Protein AF-0000000082197230 (afdb_homodimer)

Structure (mmCIF, N/CA/C/O backbone):
data_AF-0000000082197230-model_v1
#
loop_
_entity.id
_entity.type
_entity.pdbx_description
1 polymer 'Dual specificity phosphatase 21'
#
loop_
_atom_site.group_PDB
_atom_site.id
_atom_site.type_symbol
_atom_site.label_atom_id
_atom_site.label_alt_id
_atom_site.label_comp_id
_atom_site.label_asym_id
_atom_site.label_entity_id
_atom_site.label_seq_id
_atom_site.pdbx_PDB_ins_code
_atom_site.Cartn_x
_atom_site.Cartn_y
_atom_site.Cartn_z
_atom_site.occupancy
_atom_site.B_iso_or_equiv
_atom_site.auth_seq_id
_atom_site.auth_comp_id
_atom_site.auth_asym_id
_atom_site.auth_atom_id
_atom_site.pdbx_PDB_model_num
ATOM 1 N N . ARG A 1 1 ? -11.719 3.834 15.625 1 32.31 1 ARG A N 1
ATOM 2 C CA . ARG A 1 1 ? -11.383 4.238 14.266 1 32.31 1 ARG A CA 1
ATOM 3 C C . ARG A 1 1 ? -10.852 3.059 13.461 1 32.31 1 ARG A C 1
ATOM 5 O O . ARG A 1 1 ? -9.906 2.383 13.883 1 32.31 1 ARG A O 1
ATOM 12 N N . HIS A 1 2 ? -11.57 2.268 12.789 1 41.69 2 HIS A N 1
ATOM 13 C CA . HIS A 1 2 ? -11.141 1.067 12.078 1 41.69 2 HIS A CA 1
ATOM 14 C C . HIS A 1 2 ? -10.164 1.409 10.961 1 41.69 2 HIS A C 1
ATOM 16 O O . HIS A 1 2 ? -10.5 2.166 10.047 1 41.69 2 HIS A O 1
ATOM 22 N N . PRO A 1 3 ? -8.844 1.319 11.359 1 44.06 3 PRO A N 1
ATOM 23 C CA . PRO A 1 3 ? -7.906 1.61 10.273 1 44.06 3 PRO A CA 1
ATOM 24 C C . PRO A 1 3 ? -8.336 0.988 8.945 1 44.06 3 PRO A C 1
ATOM 26 O O . PRO A 1 3 ? -8.75 -0.173 8.914 1 44.06 3 PRO A O 1
ATOM 29 N N . SER A 1 4 ? -9.062 1.804 8.141 1 55.38 4 SER A N 1
ATOM 30 C CA . SER A 1 4 ? -9.406 1.301 6.812 1 55.38 4 SER A CA 1
ATOM 31 C C . SER A 1 4 ? -8.188 1.28 5.898 1 55.38 4 SER A C 1
ATOM 33 O O . SER A 1 4 ? -7.621 2.33 5.582 1 55.38 4 SER A O 1
ATOM 35 N N . ILE A 1 5 ? -7.488 0.232 5.871 1 58.5 5 ILE A N 1
ATOM 36 C CA . ILE A 1 5 ? -6.379 0.084 4.934 1 58.5 5 ILE A CA 1
ATOM 37 C C . ILE A 1 5 ? -6.855 0.401 3.518 1 58.5 5 ILE A C 1
ATOM 39 O O . ILE A 1 5 ? -6.07 0.855 2.68 1 58.5 5 ILE A O 1
ATOM 43 N N . TYR A 1 6 ? -8.18 0.452 3.439 1 66.62 6 TYR A N 1
ATOM 44 C CA . TYR A 1 6 ? -8.641 0.502 2.057 1 66.62 6 TYR A CA 1
ATOM 45 C C . TYR A 1 6 ? -9.477 1.752 1.803 1 66.62 6 TYR A C 1
ATOM 47 O O . TYR A 1 6 ? -9.805 2.064 0.656 1 66.62 6 TYR A O 1
ATOM 55 N N . GLY A 1 7 ? -9.672 2.424 2.869 1 80.94 7 GLY A N 1
ATOM 56 C CA . GLY A 1 7 ? -10.383 3.688 2.77 1 80.94 7 GLY A CA 1
ATOM 57 C C . GLY A 1 7 ? -9.586 4.867 3.289 1 80.94 7 GLY A C 1
ATOM 58 O O . GLY A 1 7 ? -8.375 4.949 3.07 1 80.94 7 GLY A O 1
ATOM 59 N N . LEU A 1 8 ? -10.336 5.852 3.738 1 93.69 8 LEU A N 1
ATOM 60 C CA . LEU A 1 8 ? -9.695 7.016 4.344 1 93.69 8 LEU A CA 1
ATOM 61 C C . LEU A 1 8 ? -9.227 6.703 5.758 1 93.69 8 LEU A C 1
ATOM 63 O O . LEU A 1 8 ? -9.992 6.207 6.582 1 93.69 8 LEU A O 1
ATOM 67 N N . SER A 1 9 ? -7.945 6.887 6 1 95.25 9 SER A N 1
ATOM 68 C CA . SER A 1 9 ? -7.418 6.781 7.355 1 95.25 9 SER A CA 1
ATOM 69 C C . SER A 1 9 ? -7.344 8.148 8.031 1 95.25 9 SER A C 1
ATOM 71 O O . SER A 1 9 ? -6.711 9.07 7.508 1 95.25 9 SER A O 1
ATOM 73 N N . ARG A 1 10 ? -8.016 8.242 9.148 1 96.12 10 ARG A N 1
ATOM 74 C CA . ARG A 1 10 ? -7.941 9.5 9.883 1 96.12 10 ARG A CA 1
ATOM 75 C C . ARG A 1 10 ? -6.637 9.609 10.664 1 96.12 10 ARG A C 1
ATOM 77 O O . ARG A 1 10 ? -6.324 8.742 11.484 1 96.12 10 ARG A O 1
ATOM 84 N N . ILE A 1 11 ? -5.891 10.664 10.43 1 97.75 11 ILE A N 1
ATOM 85 C CA . ILE A 1 11 ? -4.594 10.859 11.07 1 97.75 11 ILE A CA 1
ATOM 86 C C . ILE A 1 11 ? -4.742 11.82 12.25 1 97.75 11 ILE A C 1
ATOM 88 O O . ILE A 1 11 ? -4.207 11.578 13.336 1 97.75 11 ILE A O 1
ATOM 92 N N . THR A 1 12 ? -5.336 12.891 11.969 1 98.19 12 THR A N 1
ATOM 93 C CA . THR A 1 12 ? -5.777 13.844 12.984 1 98.19 12 THR A CA 1
ATOM 94 C C . THR A 1 12 ? -7.254 14.188 12.797 1 98.19 12 THR A C 1
ATOM 96 O O . THR A 1 12 ? -7.922 13.625 11.922 1 98.19 12 THR A O 1
ATOM 99 N N . SER A 1 13 ? -7.734 15.094 13.609 1 97.31 13 SER A N 1
ATOM 100 C CA . SER A 1 13 ? -9.133 15.5 13.477 1 97.31 13 SER A CA 1
ATOM 101 C C . SER A 1 13 ? -9.383 16.156 12.125 1 97.31 13 SER A C 1
ATOM 103 O O . SER A 1 13 ? -10.523 16.203 11.656 1 97.31 13 SER A O 1
ATOM 105 N N . SER A 1 14 ? -8.32 16.609 11.445 1 98.06 14 SER A N 1
ATOM 106 C CA . SER A 1 14 ? -8.531 17.391 10.234 1 98.06 14 SER A CA 1
ATOM 107 C C . SER A 1 14 ? -7.707 16.844 9.07 1 98.06 14 SER A C 1
ATOM 109 O O . SER A 1 14 ? -7.605 17.484 8.023 1 98.06 14 SER A O 1
ATOM 111 N N . LEU A 1 15 ? -7.074 15.719 9.242 1 98.75 15 LEU A N 1
ATOM 112 C CA . LEU A 1 15 ? -6.215 15.18 8.195 1 98.75 15 LEU A CA 1
ATOM 113 C C . LEU A 1 15 ? -6.504 13.695 7.969 1 98.75 15 LEU A C 1
ATOM 115 O O . LEU A 1 15 ? -6.523 12.914 8.922 1 98.75 15 LEU A O 1
ATOM 119 N N . TYR A 1 16 ? -6.734 13.391 6.719 1 98.44 16 TYR A N 1
ATOM 120 C CA . TYR A 1 16 ? -6.949 12.016 6.285 1 98.44 16 TYR A CA 1
ATOM 121 C C . TYR A 1 16 ? -5.934 11.609 5.227 1 98.44 16 TYR A C 1
ATOM 123 O O . TYR A 1 16 ? -5.453 12.453 4.461 1 98.44 16 TYR A O 1
ATOM 131 N N . LEU A 1 17 ? -5.609 10.328 5.223 1 97.94 17 LEU A N 1
ATOM 132 C CA . LEU A 1 17 ? -4.691 9.711 4.266 1 97.94 17 LEU A CA 1
ATOM 133 C C . LEU A 1 17 ? -5.367 8.57 3.52 1 97.94 17 LEU A C 1
ATOM 135 O O . LEU A 1 17 ? -6.098 7.773 4.121 1 97.94 17 LEU A O 1
ATOM 139 N N . SER A 1 18 ? -5.172 8.5 2.191 1 95.69 18 SER A N 1
ATOM 140 C CA . SER A 1 18 ? -5.797 7.395 1.466 1 95.69 18 SER A CA 1
ATOM 141 C C . SER A 1 18 ? -5.07 7.113 0.156 1 95.69 18 SER A C 1
ATOM 143 O O . SER A 1 18 ? -4.074 7.77 -0.161 1 95.69 18 SER A O 1
ATOM 145 N N . ASN A 1 19 ? -5.551 6.098 -0.554 1 91.44 19 ASN A N 1
ATOM 146 C CA . ASN A 1 19 ? -5.164 5.879 -1.944 1 91.44 19 ASN A CA 1
ATOM 147 C C . ASN A 1 19 ? -6.023 6.703 -2.9 1 91.44 19 ASN A C 1
ATOM 149 O O . ASN A 1 19 ? -6.914 7.434 -2.467 1 91.44 19 ASN A O 1
ATOM 153 N N . GLY A 1 20 ? -5.699 6.602 -4.156 1 92.44 20 GLY A N 1
ATOM 154 C CA . GLY A 1 20 ? -6.383 7.395 -5.168 1 92.44 20 GLY A CA 1
ATOM 155 C C . GLY A 1 20 ? -7.828 6.984 -5.367 1 92.44 20 GLY A C 1
ATOM 156 O O . GLY A 1 20 ? -8.695 7.832 -5.582 1 92.44 20 GLY A O 1
ATOM 157 N N . THR A 1 21 ? -8.117 5.73 -5.293 1 88.62 21 THR A N 1
ATOM 158 C CA . THR A 1 21 ? -9.477 5.238 -5.496 1 88.62 21 THR A CA 1
ATOM 159 C C . THR A 1 21 ? -10.422 5.797 -4.43 1 88.62 21 THR A C 1
ATOM 161 O O . THR A 1 21 ? -11.5 6.297 -4.75 1 88.62 21 THR A O 1
ATOM 164 N N . ALA A 1 22 ? -10.008 5.719 -3.244 1 92.12 22 ALA A N 1
ATOM 165 C CA . ALA A 1 22 ? -10.812 6.23 -2.137 1 92.12 22 ALA A CA 1
ATOM 166 C C . ALA A 1 22 ? -10.961 7.75 -2.219 1 92.12 22 ALA A C 1
ATOM 168 O O . ALA A 1 22 ? -12.008 8.297 -1.885 1 92.12 22 ALA A O 1
ATOM 169 N N . ALA A 1 23 ? -9.922 8.367 -2.686 1 96.12 23 ALA A N 1
ATOM 170 C CA . ALA A 1 23 ? -9.922 9.828 -2.77 1 96.12 23 ALA A CA 1
ATOM 171 C C . ALA A 1 23 ? -10.914 10.32 -3.818 1 96.12 23 ALA A C 1
ATOM 173 O O . ALA A 1 23 ? -11.297 11.492 -3.814 1 96.12 23 ALA A O 1
ATOM 174 N N . ASN A 1 24 ? -11.297 9.43 -4.645 1 94.56 24 ASN A N 1
ATOM 175 C CA . ASN A 1 24 ? -12.242 9.789 -5.699 1 94.56 24 ASN A CA 1
ATOM 176 C C . ASN A 1 24 ? -13.633 9.227 -5.422 1 94.56 24 ASN A C 1
ATOM 178 O O . ASN A 1 24 ? -14.492 9.211 -6.309 1 94.56 24 ASN A O 1
ATOM 182 N N . ASN A 1 25 ? -13.852 8.781 -4.277 1 92.62 25 ASN A N 1
ATOM 183 C CA . ASN A 1 25 ? -15.148 8.242 -3.865 1 92.62 25 ASN A CA 1
ATOM 184 C C . ASN A 1 25 ? -16 9.297 -3.164 1 92.62 25 ASN A C 1
ATOM 186 O O . ASN A 1 25 ? -15.734 9.648 -2.016 1 92.62 25 ASN A O 1
ATOM 190 N N . LYS A 1 26 ? -17.016 9.664 -3.814 1 94.44 26 LYS A N 1
ATOM 191 C CA . LYS A 1 26 ? -17.859 10.758 -3.34 1 94.44 26 LYS A CA 1
ATOM 192 C C . LYS A 1 26 ? -18.422 10.453 -1.952 1 94.44 26 LYS A C 1
ATOM 194 O O . LYS A 1 26 ? -18.422 11.32 -1.078 1 94.44 26 LYS A O 1
ATOM 199 N N . LEU A 1 27 ? -18.891 9.312 -1.777 1 93.44 27 LEU A N 1
ATOM 200 C CA . LEU A 1 27 ? -19.516 8.938 -0.52 1 93.44 27 LEU A CA 1
ATOM 201 C C . LEU A 1 27 ? -18.531 9.031 0.639 1 93.44 27 LEU A C 1
ATOM 203 O O . LEU A 1 27 ? -18.875 9.516 1.718 1 93.44 27 LEU A O 1
ATOM 207 N N . LEU A 1 28 ? -17.328 8.594 0.408 1 93.56 28 LEU A N 1
ATOM 208 C CA . LEU A 1 28 ? -16.312 8.641 1.447 1 93.56 28 LEU A CA 1
ATOM 209 C C . LEU A 1 28 ? -15.93 10.078 1.777 1 93.56 28 LEU A C 1
ATOM 211 O O . LEU A 1 28 ? -15.773 10.43 2.949 1 93.56 28 LEU A O 1
ATOM 215 N N . LEU A 1 29 ? -15.812 10.867 0.754 1 96.94 29 LEU A N 1
ATOM 216 C CA . LEU A 1 29 ? -15.438 12.266 0.955 1 96.94 29 LEU A CA 1
ATOM 217 C C . LEU A 1 29 ? -16.5 13.008 1.755 1 96.94 29 LEU A C 1
ATOM 219 O O . LEU A 1 29 ? -16.188 13.75 2.688 1 96.94 29 LEU A O 1
ATOM 223 N N . PHE A 1 30 ? -17.703 12.758 1.44 1 96.56 30 PHE A N 1
ATOM 224 C CA . PHE A 1 30 ? -18.797 13.453 2.102 1 96.56 30 PHE A CA 1
ATOM 225 C C . PHE A 1 30 ? -18.969 12.953 3.529 1 96.56 30 PHE A C 1
ATOM 227 O O . PHE A 1 30 ? -19.203 13.742 4.445 1 96.56 30 PHE A O 1
ATOM 234 N N . ALA A 1 31 ? -18.875 11.664 3.67 1 95.31 31 ALA A N 1
ATOM 235 C CA . ALA A 1 31 ? -19.016 11.078 5 1 95.31 31 ALA A CA 1
ATOM 236 C C . ALA A 1 31 ? -17.953 11.594 5.949 1 95.31 31 ALA A C 1
ATOM 238 O O . ALA A 1 31 ? -18.203 11.766 7.145 1 95.31 31 ALA A O 1
ATOM 239 N N . SER A 1 32 ? -16.797 11.906 5.406 1 97 32 SER A N 1
ATOM 240 C CA . SER A 1 32 ? -15.68 12.367 6.223 1 97 32 SER A CA 1
ATOM 241 C C . SER A 1 32 ? -15.602 13.891 6.234 1 97 32 SER A C 1
ATOM 243 O O . SER A 1 32 ? -14.672 14.469 6.812 1 97 32 SER A O 1
ATOM 245 N N . GLN A 1 33 ? -16.453 14.523 5.535 1 98.12 33 GLN A N 1
ATOM 246 C CA . GLN A 1 33 ? -16.562 15.977 5.492 1 98.12 33 GLN A CA 1
ATOM 247 C C . GLN A 1 33 ? -15.266 16.609 5 1 98.12 33 GLN A C 1
ATOM 249 O O . GLN A 1 33 ? -14.781 17.578 5.582 1 98.12 33 GLN A O 1
ATOM 254 N N . ILE A 1 34 ? -14.781 16.031 4.004 1 98.62 34 ILE A N 1
ATOM 255 C CA . ILE A 1 34 ? -13.555 16.547 3.4 1 98.62 34 ILE A CA 1
ATOM 256 C C . ILE A 1 34 ? -13.836 17.875 2.691 1 98.62 34 ILE A C 1
ATOM 258 O O . ILE A 1 34 ? -14.812 17.984 1.949 1 98.62 34 ILE A O 1
ATOM 262 N N . THR A 1 35 ? -12.953 18.797 2.906 1 98.88 35 THR A N 1
ATOM 263 C CA . THR A 1 35 ? -13.133 20.094 2.266 1 98.88 35 THR A CA 1
ATOM 264 C C . THR A 1 35 ? -11.961 20.406 1.347 1 98.88 35 THR A C 1
ATOM 266 O O . THR A 1 35 ? -12.023 21.344 0.547 1 98.88 35 THR A O 1
ATOM 269 N N . ALA A 1 36 ? -10.906 19.734 1.421 1 98.88 36 ALA A N 1
ATOM 270 C CA . ALA A 1 36 ? -9.734 19.906 0.567 1 98.88 36 ALA A CA 1
ATOM 271 C C . ALA A 1 36 ? -9.094 18.562 0.244 1 98.88 36 ALA A C 1
ATOM 273 O O . ALA A 1 36 ? -9 17.688 1.108 1 98.88 36 ALA A O 1
ATOM 274 N N . VAL A 1 37 ? -8.68 18.375 -0.988 1 98.88 37 VAL A N 1
ATOM 275 C CA . VAL A 1 37 ? -7.984 17.188 -1.44 1 98.88 37 VAL A CA 1
ATOM 276 C C . VAL A 1 37 ? -6.625 17.562 -2.023 1 98.88 37 VAL A C 1
ATOM 278 O O . VAL A 1 37 ? -6.531 18.469 -2.859 1 98.88 37 VAL A O 1
ATOM 281 N N . ILE A 1 38 ? -5.578 16.922 -1.563 1 98.88 38 ILE A N 1
ATOM 282 C CA . ILE A 1 38 ? -4.246 17.078 -2.129 1 98.88 38 ILE A CA 1
ATOM 283 C C . ILE A 1 38 ? -3.809 15.781 -2.809 1 98.88 38 ILE A C 1
ATOM 285 O O . ILE A 1 38 ? -3.613 14.766 -2.145 1 98.88 38 ILE A O 1
ATOM 289 N N . ASN A 1 39 ? -3.699 15.852 -4.047 1 98.56 39 ASN A N 1
ATOM 290 C CA . ASN A 1 39 ? -3.289 14.742 -4.902 1 98.56 39 ASN A CA 1
ATOM 291 C C . ASN A 1 39 ? -1.796 14.797 -5.211 1 98.56 39 ASN A C 1
ATOM 293 O O . ASN A 1 39 ? -1.343 15.656 -5.961 1 98.56 39 ASN A O 1
ATOM 297 N N . VAL A 1 40 ? -1.027 13.805 -4.688 1 98.19 40 VAL A N 1
ATOM 298 C CA . VAL A 1 40 ? 0.422 13.773 -4.859 1 98.19 40 VAL A CA 1
ATOM 299 C C . VAL A 1 40 ? 0.814 12.602 -5.746 1 98.19 40 VAL A C 1
ATOM 301 O O . VAL A 1 40 ? 1.409 11.625 -5.273 1 98.19 40 VAL A O 1
ATOM 304 N N . SER A 1 41 ? 0.535 12.727 -6.992 1 95.25 41 SER A N 1
ATOM 305 C CA . SER A 1 41 ? 0.805 11.664 -7.957 1 95.25 41 SER A CA 1
ATOM 306 C C . SER A 1 41 ? 0.7 12.188 -9.391 1 95.25 41 SER A C 1
ATOM 308 O O . SER A 1 41 ? 0.088 13.227 -9.633 1 95.25 41 SER A O 1
ATOM 310 N N . VAL A 1 42 ? 1.342 11.508 -10.258 1 94.06 42 VAL A N 1
ATOM 311 C CA . VAL A 1 42 ? 1.229 11.836 -11.672 1 94.06 42 VAL A CA 1
ATOM 312 C C . VAL A 1 42 ? 0.112 11.016 -12.312 1 94.06 42 VAL A C 1
ATOM 314 O O . VAL A 1 42 ? -0.529 11.461 -13.266 1 94.06 42 VAL A O 1
ATOM 317 N N . GLU A 1 43 ? -0.221 9.883 -11.727 1 87.69 43 GLU A N 1
ATOM 318 C CA . GLU A 1 43 ? -1.008 8.875 -12.445 1 87.69 43 GLU A CA 1
ATOM 319 C C . GLU A 1 43 ? -2.475 8.93 -12.023 1 87.69 43 GLU A C 1
ATOM 321 O O . GLU A 1 43 ? -3.334 8.344 -12.688 1 87.69 43 GLU A O 1
ATOM 326 N N . VAL A 1 44 ? -2.828 9.539 -10.938 1 91.88 44 VAL A N 1
ATOM 327 C CA . VAL A 1 44 ? -4.207 9.539 -10.453 1 91.88 44 VAL A CA 1
ATOM 328 C C . VAL A 1 44 ? -4.914 10.812 -10.906 1 91.88 44 VAL A C 1
ATOM 330 O O . VAL A 1 44 ? -4.484 11.922 -10.578 1 91.88 44 VAL A O 1
ATOM 333 N N . VAL A 1 45 ? -5.992 10.641 -11.555 1 92.31 45 VAL A N 1
ATOM 334 C CA . VAL A 1 45 ? -6.812 11.758 -12 1 92.31 45 VAL A CA 1
ATOM 335 C C . VAL A 1 45 ? -7.875 12.07 -10.945 1 92.31 45 VAL A C 1
ATOM 337 O O . VAL A 1 45 ? -8.57 11.172 -10.469 1 92.31 45 VAL A O 1
ATOM 340 N N . ASN A 1 46 ? -8.031 13.305 -10.68 1 95.19 46 ASN A N 1
ATOM 341 C CA . ASN A 1 46 ? -9.023 13.703 -9.688 1 95.19 46 ASN A CA 1
ATOM 342 C C . ASN A 1 46 ? -10.43 13.695 -10.266 1 95.19 46 ASN A C 1
ATOM 344 O O . ASN A 1 46 ? -10.641 14.086 -11.414 1 95.19 46 ASN A O 1
ATOM 348 N N . THR A 1 47 ? -11.297 13.195 -9.5 1 94.25 47 THR A N 1
ATOM 349 C CA . THR A 1 47 ? -12.703 13.547 -9.695 1 94.25 47 THR A CA 1
ATOM 350 C C . THR A 1 47 ? -13.086 14.758 -8.844 1 94.25 47 THR A C 1
ATOM 352 O O . THR A 1 47 ? -12.914 14.742 -7.625 1 94.25 47 THR A O 1
ATOM 355 N N . PHE A 1 48 ? -13.633 15.781 -9.469 1 96.94 48 PHE A N 1
ATOM 356 C CA . PHE A 1 48 ? -13.891 17.031 -8.758 1 96.94 48 PHE A CA 1
ATOM 357 C C . PHE A 1 48 ? -15.328 17.078 -8.266 1 96.94 48 PHE A C 1
ATOM 359 O O . PHE A 1 48 ? -16.266 16.859 -9.039 1 96.94 48 PHE A O 1
ATOM 366 N N . TYR A 1 49 ? -15.43 17.312 -7.039 1 96.88 49 TYR A N 1
ATOM 367 C CA . TYR A 1 49 ? -16.75 17.453 -6.43 1 96.88 49 TYR A CA 1
ATOM 368 C C . TYR A 1 49 ? -16.969 18.875 -5.926 1 96.88 49 TYR A C 1
ATOM 370 O O . TYR A 1 49 ? -16.016 19.578 -5.59 1 96.88 49 TYR A O 1
ATOM 378 N N . PRO A 1 50 ? -18.188 19.312 -5.793 1 95.62 50 PRO A N 1
ATOM 379 C CA . PRO A 1 50 ? -18.484 20.672 -5.324 1 95.62 50 PRO A CA 1
ATOM 380 C C . PRO A 1 50 ? -18.031 20.906 -3.883 1 95.62 50 PRO A C 1
ATOM 382 O O . PRO A 1 50 ? -18.094 20 -3.055 1 95.62 50 PRO A O 1
ATOM 385 N N . ASP A 1 51 ? -17.531 22.062 -3.594 1 95.5 51 ASP A N 1
ATOM 386 C CA . ASP A 1 51 ? -17.219 22.562 -2.254 1 95.5 51 ASP A CA 1
ATOM 387 C C . ASP A 1 51 ? -15.969 21.891 -1.694 1 95.5 51 ASP A C 1
ATOM 389 O O . ASP A 1 51 ? -15.781 21.812 -0.477 1 95.5 51 ASP A O 1
ATOM 393 N N . ILE A 1 52 ? -15.258 21.312 -2.619 1 98.31 52 ILE A N 1
ATOM 394 C CA . ILE A 1 52 ? -13.969 20.75 -2.234 1 98.31 52 ILE A CA 1
ATOM 395 C C . ILE A 1 52 ? -12.852 21.422 -3.033 1 98.31 52 ILE A C 1
ATOM 397 O O . ILE A 1 52 ? -12.953 21.562 -4.2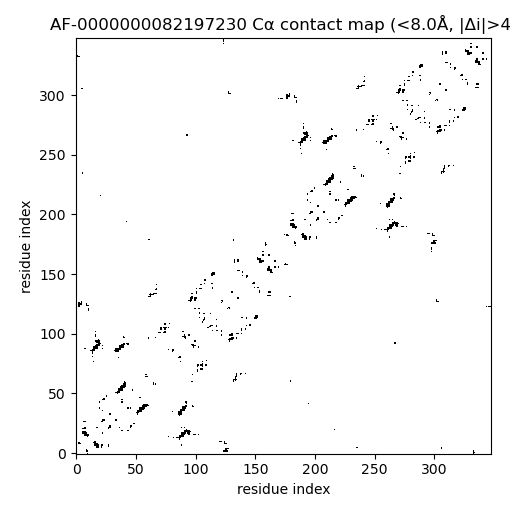54 1 98.31 52 ILE A O 1
ATOM 401 N N . HIS A 1 53 ? -11.844 21.875 -2.334 1 98.25 53 HIS A N 1
ATOM 402 C CA . HIS A 1 53 ? -10.672 22.453 -2.979 1 98.25 53 HIS A CA 1
ATOM 403 C C . HIS A 1 53 ? -9.641 21.391 -3.324 1 98.25 53 HIS A C 1
ATOM 405 O O . HIS A 1 53 ? -9.336 20.531 -2.5 1 98.25 53 HIS A O 1
ATOM 411 N N . TYR A 1 54 ? -9.125 21.5 -4.508 1 98.5 54 TYR A N 1
ATOM 412 C CA . TYR A 1 54 ? -8.164 20.5 -4.949 1 98.5 54 TYR A CA 1
ATOM 413 C C . TYR A 1 54 ? -6.801 21.125 -5.211 1 98.5 54 TYR A C 1
ATOM 415 O O . TYR A 1 54 ? -6.715 22.219 -5.77 1 98.5 54 TYR A O 1
ATOM 423 N N . MET A 1 55 ? -5.816 20.484 -4.773 1 98.44 55 MET A N 1
ATOM 424 C CA . MET A 1 55 ? -4.418 20.766 -5.086 1 98.44 55 MET A CA 1
ATOM 425 C C . MET A 1 55 ? -3.74 19.531 -5.684 1 98.44 55 MET A C 1
ATOM 427 O O . MET A 1 55 ? -3.961 18.406 -5.223 1 98.44 55 MET A O 1
ATOM 431 N N . HIS A 1 56 ? -2.984 19.766 -6.711 1 98.44 56 HIS A N 1
ATOM 432 C CA . HIS A 1 56 ? -2.316 18.656 -7.387 1 98.44 56 HIS A CA 1
ATOM 433 C C . HIS A 1 56 ? -0.807 18.875 -7.422 1 98.44 56 HIS A C 1
ATOM 435 O O . HIS A 1 56 ? -0.33 19.922 -7.855 1 98.44 56 HIS A O 1
ATOM 441 N N . ILE A 1 57 ? -0.088 17.922 -6.953 1 98.38 57 ILE A N 1
ATOM 442 C CA . ILE A 1 57 ? 1.37 17.891 -6.992 1 98.38 57 ILE A CA 1
ATOM 443 C C . ILE A 1 57 ? 1.832 16.672 -7.805 1 98.38 57 ILE A C 1
ATOM 445 O O . ILE A 1 57 ? 1.96 15.578 -7.27 1 98.38 57 ILE A O 1
ATOM 449 N N . PRO A 1 58 ? 2.121 16.906 -9.086 1 97.5 58 PRO A N 1
ATOM 450 C CA . PRO A 1 58 ? 2.486 15.781 -9.961 1 97.5 58 PRO A CA 1
ATOM 451 C C . PRO A 1 58 ? 3.926 15.32 -9.75 1 97.5 58 PRO A C 1
ATOM 453 O O . PRO A 1 58 ? 4.848 15.852 -10.375 1 97.5 58 PRO A O 1
ATOM 456 N N . ILE A 1 59 ? 4.109 14.352 -8.93 1 95.69 59 ILE A N 1
ATOM 457 C CA . ILE A 1 59 ? 5.43 13.812 -8.625 1 95.69 59 ILE A CA 1
ATOM 458 C C . ILE A 1 59 ? 5.383 12.281 -8.641 1 95.69 59 ILE A C 1
ATOM 460 O O . ILE A 1 59 ? 4.391 11.688 -8.211 1 95.69 59 ILE A O 1
ATOM 464 N N . THR A 1 60 ? 6.461 11.68 -9.102 1 91.12 60 THR A N 1
ATOM 465 C CA . THR A 1 60 ? 6.547 10.227 -9.164 1 91.12 60 THR A CA 1
ATOM 466 C C . THR A 1 60 ? 7.07 9.648 -7.852 1 91.12 60 THR A C 1
ATOM 468 O O . THR A 1 60 ? 7.746 10.352 -7.094 1 91.12 60 THR A O 1
ATOM 471 N N . ASP A 1 61 ? 6.73 8.383 -7.637 1 91.06 61 ASP A N 1
ATOM 472 C CA . ASP A 1 61 ? 7.23 7.695 -6.453 1 91.06 61 ASP A CA 1
ATOM 473 C C . ASP A 1 61 ? 8.555 6.996 -6.742 1 91.06 61 ASP A C 1
ATOM 475 O O . ASP A 1 61 ? 8.602 5.77 -6.859 1 91.06 61 ASP A O 1
ATOM 479 N N . THR A 1 62 ? 9.586 7.797 -6.75 1 89.56 62 THR A N 1
ATOM 480 C CA . THR A 1 62 ? 10.945 7.301 -6.938 1 89.56 62 THR A CA 1
ATOM 481 C C . THR A 1 62 ? 11.898 7.949 -5.941 1 89.56 62 THR A C 1
ATOM 483 O O . THR A 1 62 ? 11.711 9.102 -5.551 1 89.56 62 THR A O 1
ATOM 486 N N . PRO A 1 63 ? 12.93 7.211 -5.598 1 91.56 63 PRO A N 1
ATOM 487 C CA . PRO A 1 63 ? 13.852 7.742 -4.586 1 91.56 63 PRO A CA 1
ATOM 488 C C . PRO A 1 63 ? 14.531 9.031 -5.023 1 91.56 63 PRO A C 1
ATOM 490 O O . PRO A 1 63 ? 14.992 9.805 -4.184 1 91.56 63 PRO A O 1
ATOM 493 N N . ILE A 1 64 ? 14.523 9.289 -6.254 1 93.69 64 ILE A N 1
ATOM 494 C CA . ILE A 1 64 ? 15.258 10.453 -6.738 1 93.69 64 ILE A CA 1
ATOM 495 C C . ILE A 1 64 ? 14.32 11.664 -6.793 1 93.69 64 ILE A C 1
ATOM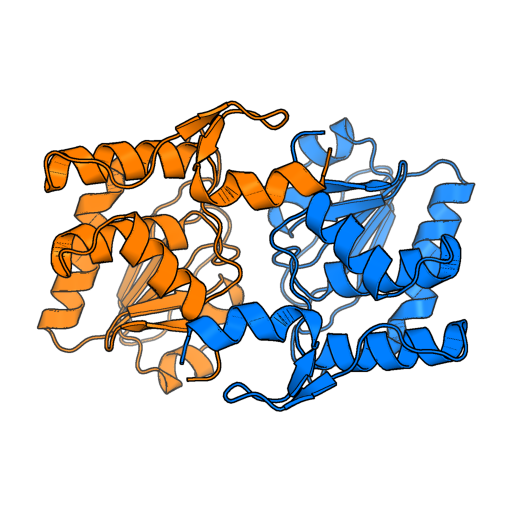 497 O O . ILE A 1 64 ? 14.766 12.797 -6.973 1 93.69 64 ILE A O 1
ATOM 501 N N . SER A 1 65 ? 12.992 11.438 -6.73 1 95.75 65 SER A N 1
ATOM 502 C CA . SER A 1 65 ? 12.055 12.555 -6.719 1 95.75 65 SER A CA 1
ATOM 503 C C . SER A 1 65 ? 12.305 13.469 -5.523 1 95.75 65 SER A C 1
ATOM 505 O O . SER A 1 65 ? 12.586 13 -4.422 1 95.75 65 SER A O 1
ATOM 507 N N . ARG A 1 66 ? 12.188 14.789 -5.684 1 97.75 66 ARG A N 1
ATOM 508 C CA . ARG A 1 66 ? 12.469 15.781 -4.648 1 97.75 66 ARG A CA 1
ATOM 509 C C . ARG A 1 66 ? 11.188 16.188 -3.928 1 97.75 66 ARG A C 1
ATOM 511 O O . ARG A 1 66 ? 10.773 17.359 -4 1 97.75 66 ARG A O 1
ATOM 518 N N . LEU A 1 67 ? 10.688 15.336 -3.162 1 98.31 67 LEU A N 1
ATOM 519 C CA . LEU A 1 67 ? 9.477 15.602 -2.402 1 98.31 67 LEU A CA 1
ATOM 520 C C . LEU A 1 67 ? 9.727 16.672 -1.339 1 98.31 67 LEU A C 1
ATOM 522 O O . LEU A 1 67 ? 8.797 17.375 -0.938 1 98.31 67 LEU A O 1
ATOM 526 N N . TYR A 1 68 ? 10.93 16.797 -0.935 1 98.75 68 TYR A N 1
ATOM 527 C CA . TYR A 1 68 ? 11.375 17.766 0.072 1 98.75 68 TYR A CA 1
ATOM 528 C C . TYR A 1 68 ? 10.883 19.172 -0.261 1 98.75 68 TYR A C 1
ATOM 530 O O . TYR A 1 68 ? 10.516 19.938 0.634 1 98.75 68 TYR A O 1
ATOM 538 N N . ASP A 1 69 ? 10.836 19.453 -1.476 1 98.69 69 ASP A N 1
ATOM 539 C CA . ASP A 1 69 ? 10.484 20.797 -1.935 1 98.69 69 ASP A CA 1
ATOM 540 C C . ASP A 1 69 ? 9.023 21.109 -1.601 1 98.69 69 ASP A C 1
ATOM 542 O O . ASP A 1 69 ? 8.617 22.281 -1.641 1 98.69 69 ASP A O 1
ATOM 546 N N . TYR A 1 70 ? 8.273 20.109 -1.246 1 98.81 70 TYR A N 1
ATOM 547 C CA . TYR A 1 70 ? 6.844 20.328 -1.018 1 98.81 70 TYR A CA 1
ATOM 548 C C . TYR A 1 70 ? 6.496 20.141 0.454 1 98.81 70 TYR A C 1
ATOM 550 O O . TYR A 1 70 ? 5.336 20.297 0.847 1 98.81 70 TYR A O 1
ATOM 558 N N . PHE A 1 71 ? 7.453 19.812 1.278 1 98.88 71 PHE A N 1
ATOM 559 C CA . PHE A 1 71 ? 7.176 19.547 2.684 1 98.88 71 PHE A CA 1
ATOM 560 C C . PHE A 1 71 ? 6.523 20.75 3.352 1 98.88 71 PHE A C 1
ATOM 562 O O . PHE A 1 71 ? 5.426 20.625 3.906 1 98.88 71 PHE A O 1
ATOM 569 N N . ASP A 1 72 ? 7.168 21.891 3.178 1 98.88 72 ASP A N 1
ATOM 570 C CA . ASP A 1 72 ? 6.633 23.078 3.824 1 98.88 72 ASP A CA 1
ATOM 571 C C . ASP A 1 72 ? 5.305 23.5 3.193 1 98.88 72 ASP A C 1
ATOM 573 O O . ASP A 1 72 ? 4.348 23.812 3.902 1 98.88 72 ASP A O 1
ATOM 577 N N . LEU A 1 73 ? 5.27 23.5 1.927 1 98.75 73 LEU A N 1
ATOM 578 C CA . LEU A 1 73 ? 4.09 23.953 1.197 1 98.75 73 LEU A CA 1
ATOM 579 C C . LEU A 1 73 ? 2.859 23.156 1.603 1 98.75 73 LEU A C 1
ATOM 581 O O . LEU A 1 73 ? 1.815 23.719 1.925 1 98.75 73 LEU A O 1
ATOM 585 N N . VAL A 1 74 ? 2.961 21.875 1.623 1 98.88 74 VAL A N 1
ATOM 586 C CA . VAL A 1 74 ? 1.828 21 1.896 1 98.88 74 VAL A CA 1
ATOM 587 C C . VAL A 1 74 ? 1.467 21.062 3.377 1 98.88 74 VAL A C 1
ATOM 589 O O . VAL A 1 74 ? 0.287 21.109 3.732 1 98.88 74 VAL A O 1
ATOM 592 N N . ALA A 1 75 ? 2.5 21.078 4.242 1 98.94 75 ALA A N 1
ATOM 593 C CA . ALA A 1 75 ? 2.232 21.188 5.672 1 98.94 75 ALA A CA 1
ATOM 594 C C . ALA A 1 75 ? 1.461 22.469 5.977 1 98.94 75 ALA A C 1
ATOM 596 O O . ALA A 1 75 ? 0.494 22.453 6.742 1 98.94 75 ALA A O 1
ATOM 597 N N . ASP A 1 76 ? 1.847 23.547 5.344 1 98.88 76 ASP A N 1
ATOM 598 C CA . ASP A 1 76 ? 1.188 24.828 5.551 1 98.88 76 ASP A CA 1
ATOM 599 C C . ASP A 1 76 ? -0.254 24.797 5.051 1 98.88 76 ASP A C 1
ATOM 601 O O . ASP A 1 76 ? -1.146 25.375 5.672 1 98.88 76 ASP A O 1
ATOM 605 N N . ARG A 1 77 ? -0.476 24.141 3.955 1 98.81 77 ARG A N 1
ATOM 606 C CA . ARG A 1 77 ? -1.821 24.047 3.398 1 98.81 77 ARG A CA 1
ATOM 607 C C . ARG A 1 77 ? -2.738 23.25 4.324 1 98.81 77 ARG A C 1
ATOM 609 O O . ARG A 1 77 ? -3.881 23.656 4.562 1 98.81 77 ARG A O 1
ATOM 616 N N . ILE A 1 78 ? -2.26 22.156 4.781 1 98.81 78 ILE A N 1
ATOM 617 C CA . ILE A 1 78 ? -3.043 21.328 5.699 1 98.81 78 ILE A CA 1
ATOM 618 C C . ILE A 1 78 ? -3.4 22.141 6.941 1 98.81 78 ILE A C 1
ATOM 620 O O . ILE A 1 78 ? -4.547 22.125 7.395 1 98.81 78 ILE A O 1
ATOM 624 N N . HIS A 1 79 ? -2.434 22.859 7.449 1 98.81 79 HIS A N 1
ATOM 625 C CA . HIS A 1 79 ? -2.633 23.672 8.641 1 98.81 79 HIS A CA 1
ATOM 626 C C . HIS A 1 79 ? -3.656 24.781 8.391 1 98.81 79 HIS A C 1
ATOM 628 O O . HIS A 1 79 ? -4.516 25.031 9.234 1 98.81 79 HIS A O 1
ATOM 634 N N . SER A 1 80 ? -3.531 25.391 7.289 1 98.75 80 SER A N 1
ATOM 635 C CA . SER A 1 80 ? -4.449 26.469 6.934 1 98.75 80 SER A CA 1
ATOM 636 C C . SER A 1 80 ? -5.887 25.969 6.852 1 98.75 80 SER A C 1
ATOM 638 O O . SER A 1 80 ? -6.812 26.625 7.324 1 98.75 80 SER A O 1
ATOM 640 N N . VAL A 1 81 ? -6.098 24.828 6.277 1 98.75 81 VAL A N 1
ATOM 641 C CA . VAL A 1 81 ? -7.422 24.219 6.164 1 98.75 81 VAL A CA 1
ATOM 642 C C . VAL A 1 81 ? -7.973 23.922 7.559 1 98.75 81 VAL A C 1
ATOM 644 O O . VAL A 1 81 ? -9.156 24.156 7.828 1 98.75 81 VAL A O 1
ATOM 647 N N . ASP A 1 82 ? -7.117 23.453 8.398 1 98.62 82 ASP A N 1
ATOM 648 C CA . ASP A 1 82 ? -7.496 23.156 9.773 1 98.62 82 ASP A CA 1
ATOM 649 C C . ASP A 1 82 ? -7.949 24.406 10.508 1 98.62 82 ASP A C 1
ATOM 651 O O . ASP A 1 82 ? -8.969 24.406 11.211 1 98.62 82 ASP A O 1
ATOM 655 N N . LEU A 1 83 ? -7.207 25.438 10.297 1 98.31 83 LEU A N 1
ATOM 656 C CA . LEU A 1 83 ? -7.527 26.719 10.945 1 98.31 83 LEU A CA 1
ATOM 657 C C . LEU A 1 83 ? -8.891 27.219 10.492 1 98.31 83 LEU A C 1
ATOM 659 O O . LEU A 1 83 ? -9.578 27.922 11.25 1 98.31 83 LEU A O 1
ATOM 663 N N . GLN A 1 84 ? -9.305 26.859 9.375 1 98.06 84 GLN A N 1
ATOM 664 C CA . GLN A 1 84 ? -10.594 27.266 8.828 1 98.06 84 GLN A CA 1
ATOM 665 C C . GLN A 1 84 ? -11.672 26.234 9.133 1 98.06 84 GLN A C 1
ATOM 667 O O . GLN A 1 84 ? -12.734 26.219 8.508 1 98.06 84 GLN A O 1
ATOM 672 N N . GLN A 1 85 ? -11.328 25.234 9.953 1 98.06 85 GLN A N 1
ATOM 673 C CA . GLN A 1 85 ? -12.227 24.188 10.406 1 98.06 85 GLN A CA 1
ATOM 674 C C . GLN A 1 85 ? -12.57 23.234 9.266 1 98.06 85 GLN A C 1
ATOM 676 O O . GLN A 1 85 ? -13.656 22.656 9.234 1 98.06 85 GLN A O 1
ATOM 681 N N . GLY A 1 86 ? -11.695 23.203 8.312 1 98.69 86 GLY A N 1
ATOM 682 C CA . GLY A 1 86 ? -11.828 22.234 7.234 1 98.69 86 GLY A CA 1
ATOM 683 C C . GLY A 1 86 ? -11.086 20.938 7.504 1 98.69 86 GLY A C 1
ATOM 684 O O . GLY A 1 86 ? -10.484 20.766 8.562 1 98.69 86 GLY A O 1
ATOM 685 N N . ARG A 1 87 ? -11.234 20.031 6.531 1 98.81 87 ARG A N 1
ATOM 686 C CA . ARG A 1 87 ? -10.562 18.734 6.605 1 98.81 87 ARG A CA 1
ATOM 687 C C . ARG A 1 87 ? -9.867 18.406 5.289 1 98.81 87 ARG A C 1
ATOM 689 O O . ARG A 1 87 ? -10.469 18.531 4.219 1 98.81 87 ARG A O 1
ATOM 696 N N . THR A 1 88 ? -8.625 18.031 5.406 1 98.94 88 THR A N 1
ATOM 697 C CA . THR A 1 88 ? -7.812 17.719 4.234 1 98.94 88 THR A CA 1
ATOM 698 C C . THR A 1 88 ? -7.684 16.219 4.035 1 98.94 88 THR A C 1
ATOM 700 O O . THR A 1 88 ? -7.465 15.477 4.996 1 98.94 88 THR A O 1
ATOM 703 N N . LEU A 1 89 ? -7.918 15.789 2.846 1 98.81 89 LEU A N 1
ATOM 704 C CA . LEU A 1 89 ? -7.531 14.453 2.424 1 98.81 89 LEU A CA 1
ATOM 705 C C . LEU A 1 89 ? -6.254 14.492 1.592 1 98.81 89 LEU A C 1
ATOM 707 O O . LEU A 1 89 ? -6.203 15.156 0.556 1 98.81 89 LEU A O 1
ATOM 711 N N . LEU A 1 90 ? -5.227 13.906 2.09 1 98.81 90 LEU A N 1
ATOM 712 C CA . LEU A 1 90 ? -3.953 13.727 1.398 1 98.81 90 LEU A CA 1
ATOM 713 C C . LEU A 1 90 ? -3.865 12.336 0.773 1 98.81 90 LEU A C 1
ATOM 715 O O . LEU A 1 90 ? -4.125 11.328 1.44 1 98.81 90 LEU A O 1
ATOM 719 N N . HIS A 1 91 ? -3.568 12.273 -0.544 1 97.31 91 HIS A N 1
ATOM 720 C CA . HIS A 1 91 ? -3.514 10.953 -1.151 1 97.31 91 HIS A CA 1
ATOM 721 C C . HIS A 1 91 ? -2.48 10.898 -2.271 1 97.31 91 HIS A C 1
ATOM 723 O O . HIS A 1 91 ? -2.021 11.945 -2.746 1 97.31 91 HIS A O 1
ATOM 729 N N . CYS A 1 92 ? -2.035 9.742 -2.576 1 94.94 92 CYS A N 1
ATOM 730 C CA . CYS A 1 92 ? -1.334 9.414 -3.812 1 94.94 92 CYS A CA 1
ATOM 731 C C . CYS A 1 92 ? -1.997 8.242 -4.523 1 94.94 92 CYS A C 1
ATOM 733 O O . CYS A 1 92 ? -3.223 8.109 -4.5 1 94.94 92 CYS A O 1
ATOM 735 N N . ALA A 1 93 ? -1.217 7.465 -5.227 1 89.12 93 ALA A N 1
ATOM 736 C CA . ALA A 1 93 ? -1.83 6.336 -5.922 1 89.12 93 ALA A CA 1
ATOM 737 C C . ALA A 1 93 ? -2.27 5.258 -4.941 1 89.12 93 ALA A C 1
ATOM 739 O O . ALA A 1 93 ? -3.412 4.797 -4.984 1 89.12 93 ALA A O 1
ATOM 740 N N . ALA A 1 94 ? -1.38 4.961 -3.998 1 89.38 94 ALA A N 1
ATOM 741 C CA . ALA A 1 94 ? -1.623 3.824 -3.115 1 89.38 94 ALA A CA 1
ATOM 742 C C . ALA A 1 94 ? -1.82 4.281 -1.673 1 89.38 94 ALA A C 1
ATOM 744 O O . ALA A 1 94 ? -2.32 3.523 -0.838 1 89.38 94 ALA A O 1
ATOM 745 N N . GLY A 1 95 ? -1.461 5.508 -1.309 1 92.94 95 GLY A N 1
ATOM 746 C CA . GLY A 1 95 ? -1.488 5.926 0.084 1 92.94 95 GLY A CA 1
ATOM 747 C C . GLY A 1 95 ? -0.434 5.242 0.933 1 92.94 95 GLY A C 1
ATOM 748 O O . GLY A 1 95 ? -0.7 4.859 2.074 1 92.94 95 GLY A O 1
ATOM 749 N N . VAL A 1 96 ? 0.787 5.113 0.43 1 94 96 VAL A N 1
ATOM 750 C CA . VAL A 1 96 ? 1.79 4.285 1.094 1 94 96 VAL A CA 1
ATOM 751 C C . VAL A 1 96 ? 3.082 5.082 1.268 1 94 96 VAL A C 1
ATOM 753 O O . VAL A 1 96 ? 3.732 5.004 2.312 1 94 96 VAL A O 1
ATOM 756 N N . SER A 1 97 ? 3.449 5.902 0.299 1 94.5 97 SER A N 1
ATOM 757 C CA . SER A 1 97 ? 4.801 6.457 0.266 1 94.5 97 SER A CA 1
ATOM 758 C C . SER A 1 97 ? 4.773 7.973 0.132 1 94.5 97 SER A C 1
ATOM 760 O O . SER A 1 97 ? 5.023 8.695 1.103 1 94.5 97 SER A O 1
ATOM 762 N N . ARG A 1 98 ? 4.301 8.555 -1.042 1 96.12 98 ARG A N 1
ATOM 763 C CA . ARG A 1 98 ? 4.332 9.992 -1.313 1 96.12 98 ARG A CA 1
ATOM 764 C C . ARG A 1 98 ? 3.473 10.75 -0.313 1 96.12 98 ARG A C 1
ATOM 766 O O . ARG A 1 98 ? 3.963 11.656 0.374 1 96.12 98 ARG A O 1
ATOM 773 N N . SER A 1 99 ? 2.223 10.352 -0.274 1 97.88 99 SER A N 1
ATOM 774 C CA . SER A 1 99 ? 1.294 11.031 0.622 1 97.88 99 SER A CA 1
ATOM 775 C C . SER A 1 99 ? 1.665 10.805 2.082 1 97.88 99 SER A C 1
ATOM 777 O O . SER A 1 99 ? 1.571 11.719 2.904 1 97.88 99 SER A O 1
ATOM 779 N N . ALA A 1 100 ? 2.139 9.594 2.352 1 98.06 100 ALA A N 1
ATOM 780 C CA . ALA A 1 100 ? 2.559 9.281 3.715 1 98.06 100 ALA A CA 1
ATOM 781 C C . ALA A 1 100 ? 3.727 10.164 4.145 1 98.06 100 ALA A C 1
ATOM 783 O O . ALA A 1 100 ? 3.758 10.648 5.277 1 98.06 100 ALA A O 1
ATOM 784 N N . ALA A 1 101 ? 4.672 10.352 3.285 1 98.75 101 ALA A N 1
ATOM 785 C CA . ALA A 1 101 ? 5.836 11.172 3.605 1 98.75 101 ALA A CA 1
ATOM 786 C C . ALA A 1 101 ? 5.422 12.609 3.922 1 98.75 101 ALA A C 1
ATOM 788 O O . ALA A 1 101 ? 5.922 13.211 4.875 1 98.75 101 ALA A O 1
ATOM 789 N N . LEU A 1 102 ? 4.527 13.125 3.154 1 98.94 102 LEU A N 1
ATOM 790 C CA . LEU A 1 102 ? 4.043 14.484 3.379 1 98.94 102 LEU A CA 1
ATOM 791 C C . LEU A 1 102 ? 3.262 14.578 4.688 1 98.94 102 LEU A C 1
ATOM 793 O O . LEU A 1 102 ? 3.318 15.594 5.379 1 98.94 102 LEU A O 1
ATOM 797 N N . CYS A 1 103 ? 2.551 13.539 4.961 1 98.88 103 CYS A N 1
ATOM 798 C CA . CYS A 1 103 ? 1.846 13.453 6.234 1 98.88 103 CYS A CA 1
ATOM 799 C C . CYS A 1 103 ? 2.816 13.555 7.406 1 98.88 103 CYS A C 1
ATOM 801 O O . CYS A 1 103 ? 2.566 14.289 8.367 1 98.88 103 CYS A O 1
ATOM 803 N N . LEU A 1 104 ? 3.908 12.859 7.352 1 98.94 104 LEU A N 1
ATOM 804 C CA . LEU A 1 104 ? 4.938 12.883 8.383 1 98.94 104 LEU A CA 1
ATOM 805 C C . LEU A 1 104 ? 5.52 14.281 8.539 1 98.94 104 LEU A C 1
ATOM 807 O O . LEU A 1 104 ? 5.703 14.766 9.664 1 98.94 104 LEU A O 1
ATOM 811 N N . ALA A 1 105 ? 5.785 14.898 7.426 1 98.94 105 ALA A N 1
ATOM 812 C CA . ALA A 1 105 ? 6.328 16.25 7.453 1 98.94 105 ALA A CA 1
ATOM 813 C C . ALA A 1 105 ? 5.371 17.203 8.156 1 98.94 105 ALA A C 1
ATOM 815 O O . ALA A 1 105 ? 5.797 18.047 8.961 1 98.94 105 ALA A O 1
ATOM 816 N N . TYR A 1 106 ? 4.078 17.078 7.859 1 98.94 106 TYR A N 1
ATOM 817 C CA . TYR A 1 106 ? 3.062 17.922 8.492 1 98.94 106 TYR A CA 1
ATOM 818 C C . TYR A 1 106 ? 3.074 17.734 10.008 1 98.94 106 TYR A C 1
ATOM 820 O O . TYR A 1 106 ? 3.047 18.719 10.758 1 98.94 106 TYR A O 1
ATOM 828 N N . LEU A 1 107 ? 3.133 16.5 10.484 1 98.94 107 LEU A N 1
ATOM 829 C CA . LEU A 1 107 ? 3.1 16.203 11.914 1 98.94 107 LEU A CA 1
ATOM 830 C C . LEU A 1 107 ? 4.348 16.75 12.609 1 98.94 107 LEU A C 1
ATOM 832 O O . LEU A 1 107 ? 4.273 17.234 13.742 1 98.94 107 LEU A O 1
ATOM 836 N N . MET A 1 108 ? 5.477 16.641 11.93 1 98.94 108 MET A N 1
ATOM 837 C CA . MET A 1 108 ? 6.688 17.203 12.516 1 98.94 108 MET A CA 1
ATOM 838 C C . MET A 1 108 ? 6.57 18.719 12.648 1 98.94 108 MET A C 1
ATOM 840 O O . MET A 1 108 ? 6.785 19.266 13.734 1 98.94 108 MET A O 1
ATOM 844 N N . LYS A 1 109 ? 6.145 19.312 11.672 1 98.88 109 LYS A N 1
ATOM 845 C CA . LYS A 1 109 ? 6.172 20.781 11.625 1 98.88 109 LYS A CA 1
ATOM 846 C C . LYS A 1 109 ? 5.105 21.375 12.531 1 98.88 109 LYS A C 1
ATOM 848 O O . LYS A 1 109 ? 5.383 22.312 13.289 1 98.88 109 LYS A O 1
ATOM 853 N N . TYR A 1 110 ? 3.889 20.812 12.547 1 98.88 110 TYR A N 1
ATOM 854 C CA . TYR A 1 110 ? 2.791 21.547 13.172 1 98.88 110 TYR A CA 1
ATOM 855 C C . TYR A 1 110 ? 2.32 20.828 14.438 1 98.88 110 TYR A C 1
ATOM 857 O O . TYR A 1 110 ? 1.521 21.375 15.203 1 98.88 110 TYR A O 1
ATOM 865 N N . HIS A 1 111 ? 2.793 19.594 14.695 1 98.62 111 HIS A N 1
ATOM 866 C CA . HIS A 1 111 ? 2.447 18.906 15.938 1 98.62 111 HIS A CA 1
ATOM 867 C C . HIS A 1 111 ? 3.689 18.625 16.781 1 98.62 111 HIS A C 1
ATOM 869 O O . HIS A 1 111 ? 3.615 17.906 17.781 1 98.62 111 HIS A O 1
ATOM 875 N N . ALA A 1 112 ? 4.836 19.047 16.266 1 98.56 112 ALA A N 1
ATOM 876 C CA . ALA A 1 112 ? 6.105 18.969 16.984 1 98.56 112 ALA A CA 1
ATOM 877 C C . ALA A 1 112 ? 6.457 17.516 17.312 1 98.56 112 ALA A C 1
ATOM 879 O O . ALA A 1 112 ? 7.027 17.234 18.359 1 98.56 112 ALA A O 1
ATOM 880 N N . MET A 1 113 ? 6.074 16.609 16.484 1 98.69 113 MET A N 1
ATOM 881 C CA . MET A 1 113 ? 6.426 15.203 16.672 1 98.69 113 MET A CA 1
ATOM 882 C C . MET A 1 113 ? 7.793 14.906 16.062 1 98.69 113 MET A C 1
ATOM 884 O O . MET A 1 113 ? 8.133 15.414 15 1 98.69 113 MET A O 1
ATOM 888 N N . SER A 1 114 ? 8.539 14.102 16.812 1 98.81 114 SER A N 1
ATOM 889 C CA . SER A 1 114 ? 9.742 13.578 16.172 1 98.81 114 SER A CA 1
ATOM 890 C C . SER A 1 114 ? 9.391 12.695 14.977 1 98.81 114 SER A C 1
ATOM 892 O O . SER A 1 114 ? 8.266 12.211 14.867 1 98.81 114 SER A O 1
ATOM 894 N N . LEU A 1 115 ? 10.328 12.555 14.094 1 98.88 115 LEU A N 1
ATOM 895 C CA . LEU A 1 115 ? 10.094 11.695 12.945 1 98.88 115 LEU A CA 1
ATOM 896 C C . LEU A 1 115 ? 9.711 10.281 13.383 1 98.88 115 LEU A C 1
ATOM 898 O O . LEU A 1 115 ? 8.797 9.68 12.812 1 98.88 115 LEU A O 1
ATOM 902 N N . LEU A 1 116 ? 10.414 9.773 14.383 1 98.69 116 LEU A N 1
ATOM 903 C CA . LEU A 1 116 ? 10.141 8.445 14.922 1 98.69 116 LEU A CA 1
ATOM 904 C C . LEU A 1 116 ? 8.711 8.352 15.43 1 98.69 116 LEU A C 1
ATOM 906 O O . LEU A 1 116 ? 7.98 7.414 15.086 1 98.69 116 LEU A O 1
ATOM 910 N N . ASN A 1 117 ? 8.289 9.297 16.203 1 98.5 117 ASN A N 1
ATOM 911 C CA . ASN A 1 117 ? 6.949 9.297 16.781 1 98.5 117 ASN A CA 1
ATOM 912 C C . ASN A 1 117 ? 5.879 9.531 15.727 1 98.5 117 ASN A C 1
ATOM 914 O O . ASN A 1 117 ? 4.805 8.922 15.781 1 98.5 117 ASN A O 1
ATOM 918 N N . ALA A 1 118 ? 6.145 10.414 14.797 1 98.75 118 ALA A N 1
ATOM 919 C CA . ALA A 1 118 ? 5.199 10.664 13.711 1 98.75 118 ALA A CA 1
ATOM 920 C C . ALA A 1 118 ? 4.957 9.391 12.898 1 98.75 118 ALA A C 1
ATOM 922 O O . ALA A 1 118 ? 3.812 9.062 12.578 1 98.75 118 ALA A O 1
ATOM 923 N N . HIS A 1 119 ? 6.016 8.742 12.57 1 98.25 119 HIS A N 1
ATOM 924 C CA . HIS A 1 119 ? 5.891 7.508 11.805 1 98.25 119 HIS A CA 1
ATOM 925 C C . HIS A 1 119 ? 5.082 6.465 12.57 1 98.25 119 HIS A C 1
ATOM 927 O O . HIS A 1 119 ? 4.211 5.805 12 1 98.25 119 HIS A O 1
ATOM 933 N N . ALA A 1 120 ? 5.414 6.312 13.852 1 96.06 120 ALA A N 1
ATOM 934 C CA . ALA A 1 120 ? 4.68 5.355 14.672 1 96.06 120 ALA A CA 1
ATOM 935 C C . ALA A 1 120 ? 3.188 5.68 14.688 1 96.06 120 ALA A C 1
ATOM 937 O O . ALA A 1 120 ? 2.35 4.785 14.578 1 96.06 120 ALA A O 1
ATOM 938 N N . TRP A 1 121 ? 2.877 6.914 14.812 1 96.25 121 TRP A N 1
ATOM 939 C CA . TRP A 1 121 ? 1.488 7.359 14.859 1 96.25 121 TRP A CA 1
ATOM 940 C C . TRP A 1 121 ? 0.775 7.07 13.547 1 96.25 121 TRP A C 1
ATOM 942 O O . TRP A 1 121 ? -0.29 6.449 13.531 1 96.25 121 TRP A O 1
ATOM 952 N N . VAL A 1 122 ? 1.383 7.461 12.391 1 96.81 122 VAL A N 1
ATOM 953 C CA . VAL A 1 122 ? 0.741 7.266 11.094 1 96.81 122 VAL A CA 1
ATOM 954 C C . VAL A 1 122 ? 0.622 5.773 10.797 1 96.81 122 VAL A C 1
ATOM 956 O O . VAL A 1 122 ? -0.38 5.324 10.234 1 96.81 122 VAL A O 1
ATOM 959 N N . LYS A 1 123 ? 1.63 5.051 11.164 1 93.62 123 LYS A N 1
ATOM 960 C CA . LYS A 1 123 ? 1.6 3.605 10.961 1 93.62 123 LYS A CA 1
ATOM 961 C C . LYS A 1 123 ? 0.454 2.967 11.742 1 93.62 123 LYS A C 1
ATOM 963 O O . LYS A 1 123 ? -0.15 1.995 11.281 1 93.62 123 LYS A O 1
ATOM 968 N N . SER A 1 124 ? 0.171 3.451 12.898 1 91.25 124 SER A N 1
ATOM 969 C CA . SER A 1 124 ? -0.937 2.936 13.695 1 91.25 124 SER A CA 1
ATOM 970 C C . SER A 1 124 ? -2.279 3.254 13.047 1 91.25 124 SER A C 1
ATOM 972 O O . SER A 1 124 ? -3.242 2.498 13.195 1 91.25 124 SER A O 1
ATOM 974 N N . CYS A 1 125 ? -2.334 4.32 12.328 1 92.75 125 CYS A N 1
ATOM 975 C CA . CYS A 1 125 ? -3.561 4.742 11.656 1 92.75 125 CYS A CA 1
ATOM 976 C C . CYS A 1 125 ? -3.709 4.051 10.312 1 92.75 125 CYS A C 1
ATOM 978 O O . CYS A 1 125 ? -4.824 3.76 9.875 1 92.75 125 CYS A O 1
ATOM 980 N N . ARG A 1 126 ? -2.584 3.785 9.695 1 92.81 126 ARG A N 1
ATOM 981 C CA . ARG A 1 126 ? -2.518 3.172 8.375 1 92.81 126 ARG A CA 1
ATOM 982 C C . ARG A 1 126 ? -1.307 2.254 8.258 1 92.81 126 ARG A C 1
ATOM 984 O O . ARG A 1 126 ? -0.272 2.648 7.715 1 92.81 126 ARG A O 1
ATOM 991 N N . PRO A 1 127 ? -1.463 1.052 8.555 1 90.31 127 PRO A N 1
ATOM 992 C CA . PRO A 1 127 ? -0.341 0.132 8.758 1 90.31 127 PRO A CA 1
ATOM 993 C C . PRO A 1 127 ? 0.45 -0.129 7.48 1 90.31 127 PRO A C 1
ATOM 995 O O . PRO A 1 127 ? 1.547 -0.689 7.531 1 90.31 127 PRO A O 1
ATOM 998 N N . ILE A 1 128 ? -0.007 0.279 6.371 1 90.69 128 ILE A N 1
ATOM 999 C CA . ILE A 1 128 ? 0.643 -0.087 5.117 1 90.69 128 ILE A CA 1
ATOM 1000 C C . ILE A 1 128 ? 1.595 1.025 4.688 1 90.69 128 ILE A C 1
ATOM 1002 O O . ILE A 1 128 ? 2.238 0.929 3.639 1 90.69 128 ILE A O 1
ATOM 1006 N N . ILE A 1 129 ? 1.736 2.084 5.434 1 94.25 129 ILE A N 1
ATOM 1007 C CA . ILE A 1 129 ? 2.602 3.176 5 1 94.25 129 ILE A CA 1
ATOM 1008 C C . ILE A 1 129 ? 4.055 2.703 4.977 1 94.25 129 ILE A C 1
ATOM 1010 O O . ILE A 1 129 ? 4.469 1.908 5.824 1 94.25 129 ILE A O 1
ATOM 1014 N N . ARG A 1 130 ? 4.766 3.18 3.988 1 93.88 130 ARG A N 1
ATOM 1015 C CA . ARG A 1 130 ? 6.188 2.9 3.818 1 93.88 130 ARG A CA 1
ATOM 1016 C C . ARG A 1 130 ? 6.805 3.83 2.779 1 93.88 130 ARG A C 1
ATOM 1018 O O . ARG A 1 130 ? 7.062 3.42 1.646 1 93.88 130 ARG A O 1
ATOM 1025 N N . PRO A 1 131 ? 7.098 5.066 3.238 1 95.75 131 PRO A N 1
ATOM 1026 C CA . PRO A 1 131 ? 7.785 5.941 2.283 1 95.75 131 PRO A CA 1
ATOM 1027 C C . PRO A 1 131 ? 9.008 5.281 1.658 1 95.75 131 PRO A C 1
ATOM 1029 O O . PRO A 1 131 ? 9.711 4.508 2.322 1 95.75 131 PRO A O 1
ATOM 1032 N N . ASN A 1 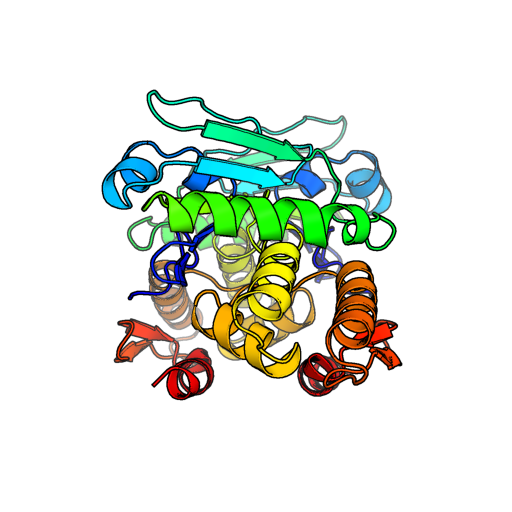132 ? 9.211 5.543 0.359 1 91.88 132 ASN A N 1
ATOM 1033 C CA . ASN A 1 132 ? 10.414 4.965 -0.231 1 91.88 132 ASN A CA 1
ATOM 1034 C C . ASN A 1 132 ? 11.68 5.516 0.418 1 91.88 132 ASN A C 1
ATOM 1036 O O . ASN A 1 132 ? 11.625 6.508 1.151 1 91.88 132 ASN A O 1
ATOM 1040 N N . ASN A 1 133 ? 12.812 4.984 0.127 1 93.31 133 ASN A N 1
ATOM 1041 C CA . ASN A 1 133 ? 14.039 5.289 0.862 1 93.31 133 ASN A CA 1
ATOM 1042 C C . ASN A 1 133 ? 14.539 6.699 0.558 1 93.31 133 ASN A C 1
ATOM 1044 O O . ASN A 1 133 ? 15.164 7.336 1.404 1 93.31 133 ASN A O 1
ATOM 1048 N N . GLY A 1 134 ? 14.297 7.133 -0.643 1 95.06 134 GLY A N 1
ATOM 1049 C CA . GLY A 1 134 ? 14.633 8.516 -0.955 1 95.06 134 GLY A CA 1
ATOM 1050 C C . GLY A 1 134 ? 13.844 9.516 -0.143 1 95.06 134 GLY A C 1
ATOM 1051 O O . GLY A 1 134 ? 14.391 10.516 0.323 1 95.06 134 GLY A O 1
ATOM 1052 N N . PHE A 1 135 ? 12.594 9.242 0.022 1 97.25 135 PHE A N 1
ATOM 1053 C CA . PHE A 1 135 ? 11.742 10.117 0.826 1 97.25 135 PHE A CA 1
ATOM 1054 C C . PHE A 1 135 ? 12.148 10.055 2.295 1 97.25 135 PHE A C 1
ATOM 1056 O O . PHE A 1 135 ? 12.078 11.062 3.002 1 97.25 135 PHE A O 1
ATOM 1063 N N . TRP A 1 136 ? 12.562 8.875 2.719 1 97.44 136 TRP A N 1
ATOM 1064 C CA . TRP A 1 136 ? 13.055 8.758 4.086 1 97.44 136 TRP A CA 1
ATOM 1065 C C . TRP A 1 136 ? 14.281 9.641 4.301 1 97.44 136 TRP A C 1
ATOM 1067 O O . TRP A 1 136 ? 14.383 10.328 5.324 1 97.44 136 TRP A O 1
ATOM 1077 N N . ARG A 1 137 ? 15.172 9.664 3.383 1 98 137 ARG A N 1
ATOM 1078 C CA . ARG A 1 137 ? 16.344 10.531 3.492 1 98 137 ARG A CA 1
ATOM 1079 C C . ARG A 1 137 ? 15.938 11.992 3.596 1 98 137 ARG A C 1
ATOM 1081 O O . ARG A 1 137 ? 16.484 12.742 4.402 1 98 137 ARG A O 1
ATOM 1088 N N . GLN A 1 138 ? 15.023 12.32 2.824 1 98.81 138 GLN A N 1
ATOM 1089 C CA . GLN A 1 138 ? 14.531 13.695 2.826 1 98.81 138 GLN A CA 1
ATOM 1090 C C . GLN A 1 138 ? 13.828 14.031 4.141 1 98.81 138 GLN A C 1
ATOM 1092 O O . GLN A 1 138 ? 13.969 15.141 4.66 1 98.81 138 GLN A O 1
ATOM 1097 N N . LEU A 1 139 ? 13.117 13.062 4.684 1 98.88 139 LEU A N 1
ATOM 1098 C CA . LEU A 1 139 ? 12.445 13.258 5.965 1 98.88 139 LEU A CA 1
ATOM 1099 C C . LEU A 1 139 ? 13.461 13.422 7.09 1 98.88 139 LEU A C 1
ATOM 1101 O O . LEU A 1 139 ? 13.266 14.242 7.988 1 98.88 139 LEU A O 1
ATOM 1105 N N . VAL A 1 140 ? 14.461 12.664 7.066 1 98.88 140 VAL A N 1
ATOM 1106 C CA . VAL A 1 140 ? 15.531 12.75 8.062 1 98.88 140 VAL A CA 1
ATOM 1107 C C . VAL A 1 140 ? 16.172 14.141 8.008 1 98.88 140 VAL A C 1
ATOM 1109 O O . VAL A 1 140 ? 16.406 14.758 9.047 1 98.88 140 VAL A O 1
ATOM 1112 N N . GLN A 1 141 ? 16.422 14.555 6.82 1 98.81 141 GLN A N 1
ATOM 1113 C CA . GLN A 1 141 ? 16.969 15.898 6.637 1 98.81 141 GLN A CA 1
ATOM 1114 C C . GLN A 1 141 ? 16.016 16.953 7.18 1 98.81 141 GLN A C 1
ATOM 1116 O O . GLN A 1 141 ? 16.438 17.922 7.828 1 98.81 141 GLN A O 1
ATOM 1121 N N . TYR A 1 142 ? 14.797 16.812 6.875 1 98.94 142 TYR A N 1
ATOM 1122 C CA . TYR A 1 142 ? 13.781 17.766 7.293 1 98.94 142 TYR A CA 1
ATOM 1123 C C . TYR A 1 142 ? 13.664 17.812 8.812 1 98.94 142 TYR A C 1
ATOM 1125 O O . TYR A 1 142 ? 13.5 18.891 9.398 1 98.94 142 TYR A O 1
ATOM 1133 N N . GLU A 1 143 ? 13.703 16.656 9.469 1 98.94 143 GLU A N 1
ATOM 1134 C CA . GLU A 1 143 ? 13.672 16.625 10.922 1 98.94 143 GLU A CA 1
ATOM 1135 C C . GLU A 1 143 ? 14.812 17.438 11.516 1 98.94 143 GLU A C 1
ATOM 1137 O O . GLU A 1 143 ? 14.609 18.188 12.477 1 98.94 143 GLU A O 1
ATOM 1142 N N . TYR A 1 144 ? 15.945 17.281 10.945 1 98.81 144 TYR A N 1
ATOM 1143 C CA . TYR A 1 144 ? 17.094 18.031 11.43 1 98.81 144 TYR A CA 1
ATOM 1144 C C . TYR A 1 144 ? 16.891 19.531 11.258 1 98.81 144 TYR A C 1
ATOM 1146 O O . TYR A 1 144 ? 17.25 20.312 12.133 1 98.81 144 TYR A O 1
ATOM 1154 N N . LYS A 1 145 ? 16.422 19.844 10.203 1 98.75 145 LYS A N 1
ATOM 1155 C CA . LYS A 1 145 ? 16.141 21.25 9.93 1 98.75 145 LYS A CA 1
ATOM 1156 C C . LYS A 1 145 ? 15.203 21.828 10.984 1 98.75 145 LYS A C 1
ATOM 1158 O O . LYS A 1 145 ? 15.406 22.953 11.445 1 98.75 145 LYS A O 1
ATOM 1163 N N . LEU A 1 146 ? 14.203 21.109 11.336 1 98.75 146 LEU A N 1
ATOM 1164 C CA . LEU A 1 146 ? 13.164 21.609 12.242 1 98.75 146 LEU A CA 1
ATOM 1165 C C . LEU A 1 146 ? 13.656 21.609 13.68 1 98.75 146 LEU A C 1
ATOM 1167 O O . LEU A 1 146 ? 13.344 22.516 14.453 1 98.75 146 LEU A O 1
ATOM 1171 N N . PHE A 1 147 ? 14.422 20.547 14.047 1 98.62 147 PHE A N 1
ATOM 1172 C CA . PHE A 1 147 ? 14.609 20.312 15.469 1 98.62 147 PHE A CA 1
ATOM 1173 C C . PHE A 1 147 ? 16.094 20.312 15.836 1 98.62 147 PHE A C 1
ATOM 1175 O O . PHE A 1 147 ? 16.453 20.328 17.016 1 98.62 147 PHE A O 1
ATOM 1182 N N . GLY A 1 148 ? 16.938 20.234 14.883 1 98.31 148 GLY A N 1
ATOM 1183 C CA . GLY A 1 148 ? 18.375 20.203 15.141 1 98.31 148 GLY A CA 1
ATOM 1184 C C . GLY A 1 148 ? 18.875 18.844 15.57 1 98.31 148 GLY A C 1
ATOM 1185 O O . GLY A 1 148 ? 20 18.703 16.047 1 98.31 148 GLY A O 1
ATOM 1186 N N . THR A 1 149 ? 18.016 17.844 15.516 1 98.31 149 THR A N 1
ATOM 1187 C CA . THR A 1 149 ? 18.359 16.469 15.867 1 98.31 149 THR A CA 1
ATOM 1188 C C . THR A 1 149 ? 17.594 15.477 15.008 1 98.31 149 THR A C 1
ATOM 1190 O O . THR A 1 149 ? 16.656 15.852 14.297 1 98.31 149 THR A O 1
ATOM 1193 N N . ASN A 1 150 ? 18.094 14.242 15.016 1 98.56 150 ASN A N 1
ATOM 1194 C CA . ASN A 1 150 ? 17.438 13.164 14.289 1 98.56 150 ASN A CA 1
ATOM 1195 C C . ASN A 1 150 ? 17.094 12 15.211 1 98.56 150 ASN A C 1
ATOM 1197 O O . ASN A 1 150 ? 17.891 11.617 16.062 1 98.56 150 ASN A O 1
ATOM 1201 N N . THR A 1 151 ? 15.922 11.508 15.023 1 98.75 151 THR A N 1
ATOM 1202 C CA . THR A 1 151 ? 15.484 10.344 15.789 1 98.75 151 THR A CA 1
ATOM 1203 C C . THR A 1 151 ? 15.5 9.086 14.93 1 98.75 151 THR A C 1
ATOM 1205 O O . THR A 1 151 ? 15.336 7.977 15.438 1 98.75 151 THR A O 1
ATOM 1208 N N . VAL A 1 152 ? 15.625 9.211 13.648 1 98.56 152 VAL A N 1
ATOM 1209 C CA . VAL A 1 152 ? 15.773 8.133 12.688 1 98.56 152 VAL A CA 1
ATOM 1210 C C . VAL A 1 152 ? 17.047 8.328 11.883 1 98.56 152 VAL A C 1
ATOM 1212 O O . VAL A 1 152 ? 17.422 9.453 11.539 1 98.56 152 VAL A O 1
ATOM 1215 N N . ARG A 1 153 ? 17.797 7.27 11.617 1 97.69 153 ARG A N 1
ATOM 1216 C CA . ARG A 1 153 ? 19.016 7.305 10.82 1 97.69 153 ARG A CA 1
ATOM 1217 C C . ARG A 1 153 ? 18.938 6.301 9.672 1 97.69 153 ARG A C 1
ATOM 1219 O O . ARG A 1 153 ? 18.391 5.207 9.836 1 97.69 153 ARG A O 1
ATOM 1226 N N . MET A 1 154 ? 19.469 6.754 8.578 1 96.94 154 MET A N 1
ATOM 1227 C CA . MET A 1 154 ? 19.609 5.812 7.469 1 96.94 154 MET A CA 1
ATOM 1228 C C . MET A 1 154 ? 20.781 4.871 7.695 1 96.94 154 MET A C 1
ATOM 1230 O O . MET A 1 154 ? 21.875 5.312 8.047 1 96.94 154 MET A O 1
ATOM 1234 N N . VAL A 1 155 ? 20.578 3.543 7.441 1 95.56 155 VAL A N 1
ATOM 1235 C CA . VAL A 1 155 ? 21.625 2.557 7.684 1 95.56 155 VAL A CA 1
ATOM 1236 C C . VAL A 1 155 ? 21.766 1.646 6.465 1 95.56 155 VAL A C 1
ATOM 1238 O O . VAL A 1 155 ? 20.812 1.469 5.699 1 95.56 155 VAL A O 1
ATOM 1241 N N . ASN A 1 156 ? 22.922 1.06 6.32 1 90.94 156 ASN A N 1
ATOM 1242 C CA . ASN A 1 156 ? 23.188 0.118 5.238 1 90.94 156 ASN A CA 1
ATOM 1243 C C . ASN A 1 156 ? 22.547 -1.24 5.512 1 90.94 156 ASN A C 1
ATOM 1245 O O . ASN A 1 156 ? 22.531 -1.705 6.652 1 90.94 156 ASN A O 1
ATOM 1249 N N . SER A 1 157 ? 21.938 -1.779 4.422 1 84.31 157 SER A N 1
ATOM 1250 C CA . SER A 1 157 ? 21.375 -3.125 4.453 1 84.31 157 SER A CA 1
ATOM 1251 C C . SER A 1 157 ? 21.625 -3.863 3.143 1 84.31 157 SER A C 1
ATOM 1253 O O . SER A 1 157 ? 22.078 -3.262 2.166 1 84.31 157 SER A O 1
ATOM 1255 N N . PRO A 1 158 ? 21.438 -5.156 3.166 1 76.88 158 PRO A N 1
ATOM 1256 C CA . PRO A 1 158 ? 21.562 -5.875 1.895 1 76.88 158 PRO A CA 1
ATOM 1257 C C . PRO A 1 158 ? 20.625 -5.34 0.817 1 76.88 158 PRO A C 1
ATOM 1259 O O . PRO A 1 158 ? 20.859 -5.551 -0.375 1 76.88 158 PRO A O 1
ATOM 1262 N N . LEU A 1 159 ? 19.625 -4.543 1.222 1 73.44 159 LEU A N 1
ATOM 1263 C CA . LEU A 1 159 ? 18.656 -3.977 0.29 1 73.44 159 LEU A CA 1
ATOM 1264 C C . LEU A 1 159 ? 18.984 -2.521 -0.02 1 73.44 159 LEU A C 1
ATOM 1266 O O . LEU A 1 159 ? 18.203 -1.83 -0.681 1 73.44 159 LEU A O 1
ATOM 1270 N N . GLY A 1 160 ? 20.062 -2.07 0.499 1 81.81 160 GLY A N 1
ATOM 1271 C CA . GLY A 1 160 ? 20.438 -0.673 0.335 1 81.81 160 GLY A CA 1
ATOM 1272 C C . GLY A 1 160 ? 20.266 0.142 1.604 1 81.81 160 GLY A C 1
ATOM 1273 O O . GLY A 1 160 ? 20.219 -0.413 2.703 1 81.81 160 GLY A O 1
ATOM 1274 N N . LEU A 1 161 ? 20.25 1.427 1.384 1 89.94 161 LEU A N 1
ATOM 1275 C CA . LEU A 1 161 ? 20.078 2.328 2.518 1 89.94 161 LEU A CA 1
ATOM 1276 C C . LEU A 1 161 ? 18.625 2.363 2.967 1 89.94 161 LEU A C 1
ATOM 1278 O O . LEU A 1 161 ? 17.719 2.619 2.158 1 89.94 161 LEU A O 1
ATOM 1282 N N . ILE A 1 162 ? 18.422 1.963 4.199 1 92.12 162 ILE A N 1
ATOM 1283 C CA . ILE A 1 162 ? 17.078 1.952 4.746 1 92.12 162 ILE A CA 1
ATOM 1284 C C . ILE A 1 162 ? 17.047 2.697 6.078 1 92.12 162 ILE A C 1
ATOM 1286 O O . ILE A 1 162 ? 18.094 2.859 6.723 1 92.12 162 ILE A O 1
ATOM 1290 N N . PRO A 1 163 ? 15.883 3.244 6.441 1 95.75 163 PRO A N 1
ATOM 1291 C CA . PRO A 1 163 ? 15.812 3.746 7.816 1 95.75 163 PRO A CA 1
ATOM 1292 C C . PRO A 1 163 ? 15.992 2.645 8.859 1 95.75 163 PRO A C 1
ATOM 1294 O O . PRO A 1 163 ? 15.539 1.516 8.648 1 95.75 163 PRO A O 1
ATOM 1297 N N . ASP A 1 164 ? 16.578 2.941 9.953 1 95.75 164 ASP A N 1
ATOM 1298 C CA . ASP A 1 164 ? 16.922 1.954 10.977 1 95.75 164 ASP A CA 1
ATOM 1299 C C . ASP A 1 164 ? 15.656 1.349 11.586 1 95.75 164 ASP A C 1
ATOM 1301 O O . ASP A 1 164 ? 15.695 0.263 12.172 1 95.75 164 ASP A O 1
ATOM 1305 N N . LEU A 1 165 ? 14.57 2 11.383 1 93.19 165 LEU A N 1
ATOM 1306 C CA . LEU A 1 165 ? 13.289 1.495 11.867 1 93.19 165 LEU A CA 1
ATOM 1307 C C . LEU A 1 165 ? 12.93 0.186 11.172 1 93.19 165 LEU A C 1
ATOM 1309 O O . LEU A 1 165 ? 12.156 -0.614 11.711 1 93.19 165 LEU A O 1
ATOM 1313 N N . TYR A 1 166 ? 13.469 0.018 9.969 1 89.44 166 TYR A N 1
ATOM 1314 C CA . TYR A 1 166 ? 13.086 -1.149 9.18 1 89.44 166 TYR A CA 1
ATOM 1315 C C . TYR A 1 166 ? 14.141 -2.248 9.297 1 89.44 166 TYR A C 1
ATOM 1317 O O . TYR A 1 166 ? 14.016 -3.301 8.664 1 89.44 166 TYR A O 1
ATOM 1325 N N . GLU A 1 167 ? 15.133 -2.088 10.07 1 86.81 167 GLU A N 1
ATOM 1326 C CA . GLU A 1 167 ? 16.281 -2.988 10.125 1 86.81 167 GLU A CA 1
ATOM 1327 C C . GLU A 1 167 ? 15.859 -4.398 10.523 1 86.81 167 GLU A C 1
ATOM 1329 O O . GLU A 1 167 ? 16.312 -5.383 9.938 1 86.81 167 GLU A O 1
ATOM 1334 N N . ASN A 1 168 ? 14.922 -4.453 11.477 1 80.5 168 ASN A N 1
ATOM 1335 C CA . ASN A 1 168 ? 14.508 -5.766 11.969 1 80.5 168 ASN A CA 1
ATOM 1336 C C . ASN A 1 168 ? 13.625 -6.488 10.961 1 80.5 168 ASN A C 1
ATOM 1338 O O . ASN A 1 168 ? 13.609 -7.719 10.914 1 80.5 168 ASN A O 1
ATOM 1342 N N . GLU A 1 169 ? 12.945 -5.77 10.219 1 77.62 169 GLU A N 1
ATOM 1343 C CA . GLU A 1 169 ? 12.086 -6.352 9.195 1 77.62 169 GLU A CA 1
ATOM 1344 C C . GLU A 1 169 ? 12.906 -6.988 8.078 1 77.62 169 GLU A C 1
ATOM 1346 O O . GLU A 1 169 ? 12.5 -8.008 7.508 1 77.62 169 GLU A O 1
ATOM 1351 N N . VAL A 1 170 ? 14.031 -6.457 7.828 1 68.75 170 VAL A N 1
ATOM 1352 C CA . VAL A 1 170 ? 14.852 -6.914 6.715 1 68.75 170 VAL A CA 1
ATOM 1353 C C . VAL A 1 170 ? 15.727 -8.078 7.164 1 68.75 170 VAL A C 1
ATOM 1355 O O . VAL A 1 170 ? 16.094 -8.938 6.355 1 68.75 170 VAL A O 1
ATOM 1358 N N . ARG A 1 171 ? 16.094 -8.164 8.305 1 59.75 171 ARG A N 1
ATOM 1359 C CA . ARG A 1 171 ? 16.922 -9.258 8.805 1 59.75 171 ARG A CA 1
ATOM 1360 C C . ARG A 1 171 ? 16.203 -10.602 8.672 1 59.75 171 ARG A C 1
ATOM 1362 O O . ARG A 1 171 ? 16.844 -11.625 8.422 1 59.75 171 ARG A O 1
ATOM 1369 N N . ILE A 1 172 ? 15.07 -10.547 8.648 1 49.59 172 ILE A N 1
ATOM 1370 C CA . ILE A 1 172 ? 14.359 -11.812 8.539 1 49.59 172 ILE A CA 1
ATOM 1371 C C . ILE A 1 172 ? 14.406 -12.312 7.098 1 49.59 172 ILE A C 1
ATOM 1373 O O . ILE A 1 172 ? 14.219 -13.5 6.836 1 49.59 172 ILE A O 1
ATOM 1377 N N . MET A 1 173 ? 14.68 -11.5 6.215 1 46.5 173 MET A N 1
ATOM 1378 C CA . MET A 1 173 ? 14.703 -11.844 4.793 1 46.5 173 MET A CA 1
ATOM 1379 C C . MET A 1 173 ? 16.016 -12.516 4.418 1 46.5 173 MET A C 1
ATOM 1381 O O . MET A 1 173 ? 16.078 -13.258 3.432 1 46.5 173 MET A O 1
ATOM 1385 N N . ILE A 1 174 ? 17.141 -12.359 5.285 1 40.81 174 ILE A N 1
ATOM 1386 C CA . ILE A 1 174 ? 18.453 -12.969 5.043 1 40.81 174 ILE A CA 1
ATOM 1387 C C . ILE A 1 174 ? 18.562 -14.266 5.844 1 40.81 174 ILE A C 1
ATOM 1389 O O . ILE A 1 174 ? 18.156 -14.328 7.004 1 40.81 174 ILE A O 1
ATOM 1393 N N . ARG B 1 1 ? 17.75 -8.992 -4.75 1 32.53 1 ARG B N 1
ATOM 1394 C CA . ARG B 1 1 ? 16.469 -8.57 -5.305 1 32.53 1 ARG B CA 1
ATOM 1395 C C . ARG B 1 1 ? 15.906 -7.371 -4.543 1 32.53 1 ARG B C 1
ATOM 1397 O O . ARG B 1 1 ? 15.797 -7.402 -3.316 1 32.53 1 ARG B O 1
ATOM 1404 N N . HIS B 1 2 ? 16.156 -6.16 -4.848 1 41.69 2 HIS B N 1
ATOM 1405 C CA . HIS B 1 2 ? 15.742 -4.969 -4.113 1 41.69 2 HIS B CA 1
ATOM 1406 C C . HIS B 1 2 ? 14.227 -4.844 -4.066 1 41.69 2 HIS B C 1
ATOM 1408 O O . HIS B 1 2 ? 13.578 -4.746 -5.109 1 41.69 2 HIS B O 1
ATOM 1414 N N . PRO B 1 3 ? 13.672 -5.402 -2.92 1 44.12 3 PRO B N 1
ATOM 1415 C CA . PRO B 1 3 ? 12.219 -5.254 -2.863 1 44.12 3 PRO B CA 1
ATOM 1416 C C . PRO B 1 3 ? 11.75 -3.867 -3.305 1 44.12 3 PRO B C 1
ATOM 1418 O O . PRO B 1 3 ? 12.336 -2.857 -2.902 1 44.12 3 PRO B O 1
ATOM 1421 N N . SER B 1 4 ? 11.422 -3.76 -4.629 1 55.12 4 SER B N 1
ATOM 1422 C CA . SER B 1 4 ? 10.867 -2.488 -5.078 1 55.12 4 SER B CA 1
ATOM 1423 C C . SER B 1 4 ? 9.438 -2.299 -4.57 1 55.12 4 SER B C 1
ATOM 1425 O O . SER B 1 4 ? 8.539 -3.062 -4.93 1 55.12 4 SER B O 1
ATOM 1427 N N . ILE B 1 5 ? 9.281 -1.741 -3.449 1 58.31 5 ILE B N 1
ATOM 1428 C CA . ILE B 1 5 ? 7.945 -1.415 -2.951 1 58.31 5 ILE B CA 1
ATOM 1429 C C . ILE B 1 5 ? 7.164 -0.663 -4.023 1 58.31 5 ILE B C 1
ATOM 1431 O O . ILE B 1 5 ? 5.934 -0.731 -4.066 1 58.31 5 ILE B O 1
ATOM 1435 N N . TYR B 1 6 ? 7.949 -0.264 -5.012 1 66.75 6 TYR B N 1
ATOM 1436 C CA . TYR B 1 6 ? 7.254 0.659 -5.902 1 66.75 6 TYR B CA 1
ATOM 1437 C C . TYR B 1 6 ? 7.234 0.127 -7.332 1 66.75 6 TYR B C 1
ATOM 1439 O O . TYR B 1 6 ? 6.539 0.672 -8.195 1 66.75 6 TYR B O 1
ATOM 1447 N N . GLY B 1 7 ? 7.918 -0.953 -7.453 1 80.88 7 GLY B N 1
ATOM 1448 C CA . GLY B 1 7 ? 7.922 -1.622 -8.742 1 80.88 7 GLY B CA 1
ATOM 1449 C C . GLY B 1 7 ? 7.418 -3.053 -8.672 1 80.88 7 GLY B C 1
ATOM 1450 O O . GLY B 1 7 ? 6.465 -3.348 -7.953 1 80.88 7 GLY B O 1
ATOM 1451 N N . LEU B 1 8 ? 7.918 -3.822 -9.609 1 93.69 8 LEU B N 1
ATOM 1452 C CA . LEU B 1 8 ? 7.582 -5.242 -9.625 1 93.69 8 LEU B CA 1
ATOM 1453 C C . LEU B 1 8 ? 8.359 -5.992 -8.547 1 93.69 8 LEU B C 1
ATOM 1455 O O . LEU B 1 8 ? 9.586 -5.879 -8.477 1 93.69 8 LEU B O 1
ATOM 1459 N N . SER B 1 9 ? 7.645 -6.66 -7.668 1 95.19 9 SER B N 1
ATOM 1460 C CA . SER B 1 9 ? 8.289 -7.547 -6.703 1 95.19 9 SER B CA 1
ATOM 1461 C C . SER B 1 9 ? 8.305 -8.984 -7.199 1 95.19 9 SER B C 1
ATOM 1463 O O . SER B 1 9 ? 7.25 -9.555 -7.496 1 95.19 9 SER B O 1
ATOM 1465 N N . ARG B 1 10 ? 9.5 -9.531 -7.281 1 96.12 10 ARG B N 1
ATOM 1466 C CA . ARG B 1 10 ? 9.586 -10.93 -7.695 1 96.12 10 ARG B CA 1
ATOM 1467 C C . ARG B 1 10 ? 9.258 -11.859 -6.531 1 96.12 10 ARG B C 1
ATOM 1469 O O . ARG B 1 10 ? 9.898 -11.797 -5.48 1 96.12 10 ARG B O 1
ATOM 1476 N N . ILE B 1 11 ? 8.297 -12.734 -6.746 1 97.69 11 ILE B N 1
ATOM 1477 C CA . ILE B 1 11 ? 7.848 -13.648 -5.703 1 97.69 11 ILE B CA 1
ATOM 1478 C C . ILE B 1 11 ? 8.484 -15.023 -5.918 1 97.69 11 ILE B C 1
ATOM 1480 O O . ILE B 1 11 ? 8.969 -15.641 -4.973 1 97.69 11 ILE B O 1
ATOM 1484 N N . THR B 1 12 ? 8.359 -15.469 -7.066 1 98.19 12 THR B N 1
ATOM 1485 C CA . THR B 1 12 ? 9.07 -16.656 -7.551 1 98.19 12 THR B CA 1
ATOM 1486 C C . THR B 1 12 ? 9.789 -16.344 -8.867 1 98.19 12 THR B C 1
ATOM 1488 O O . THR B 1 12 ? 9.773 -15.211 -9.336 1 98.19 12 THR B O 1
ATOM 1491 N N . SER B 1 13 ? 10.391 -17.359 -9.422 1 97.31 13 SER B N 1
ATOM 1492 C CA . SER B 1 13 ? 11.07 -17.172 -10.695 1 97.31 13 SER B CA 1
ATOM 1493 C C . SER B 1 13 ? 10.094 -16.781 -11.797 1 97.31 13 SER B C 1
ATOM 1495 O O . SER B 1 13 ? 10.477 -16.188 -12.805 1 97.31 13 SER B O 1
ATOM 1497 N N . SER B 1 14 ? 8.789 -17.031 -11.578 1 98.06 14 SER B N 1
ATOM 1498 C CA . SER B 1 14 ? 7.844 -16.828 -12.664 1 98.06 14 SER B CA 1
ATOM 1499 C C . SER B 1 14 ? 6.66 -15.969 -12.211 1 98.06 14 SER B C 1
ATOM 1501 O O . SER B 1 14 ? 5.668 -15.852 -12.93 1 98.06 14 SER B O 1
ATOM 1503 N N . LEU B 1 15 ? 6.707 -15.43 -11.039 1 98.75 15 LEU B N 1
ATOM 1504 C CA . LEU B 1 15 ? 5.578 -14.664 -10.516 1 98.75 15 LEU B CA 1
ATOM 1505 C C . LEU B 1 15 ? 6.051 -13.336 -9.93 1 98.75 15 LEU B C 1
ATOM 1507 O O . LEU B 1 15 ? 6.969 -13.312 -9.102 1 98.75 15 LEU B O 1
ATOM 1511 N N . TYR B 1 16 ? 5.414 -12.289 -10.398 1 98.38 16 TYR B N 1
ATOM 1512 C CA . TYR B 1 16 ? 5.664 -10.945 -9.906 1 98.38 16 TYR B CA 1
ATOM 1513 C C . TYR B 1 16 ? 4.387 -10.312 -9.359 1 98.38 16 TYR B C 1
ATOM 1515 O O . TYR B 1 16 ? 3.287 -10.633 -9.828 1 98.38 16 TYR B O 1
ATOM 1523 N N . LEU B 1 17 ? 4.559 -9.453 -8.375 1 97.88 17 LEU B N 1
ATOM 1524 C CA . LEU B 1 17 ? 3.477 -8.703 -7.746 1 97.88 17 LEU B CA 1
ATOM 1525 C C . LEU B 1 17 ? 3.734 -7.199 -7.836 1 97.88 17 LEU B C 1
ATOM 1527 O O . LEU B 1 17 ? 4.863 -6.746 -7.641 1 97.88 17 LEU B O 1
ATOM 1531 N N . SER B 1 18 ? 2.697 -6.414 -8.164 1 95.69 18 SER B N 1
ATOM 1532 C CA . SER B 1 18 ? 2.92 -4.973 -8.234 1 95.69 18 SER B CA 1
ATOM 1533 C C . SER B 1 18 ? 1.614 -4.203 -8.062 1 95.69 18 SER B C 1
ATOM 1535 O O . SER B 1 18 ? 0.554 -4.801 -7.871 1 95.69 18 SER B O 1
ATOM 1537 N N . ASN B 1 19 ? 1.734 -2.881 -8.07 1 91.56 19 ASN B N 1
ATOM 1538 C CA . ASN B 1 19 ? 0.575 -2.006 -8.211 1 91.56 19 ASN B CA 1
ATOM 1539 C C . ASN B 1 19 ? 0.207 -1.794 -9.68 1 91.56 19 ASN B C 1
ATOM 1541 O O . ASN B 1 19 ? 0.865 -2.33 -10.57 1 91.56 19 ASN B O 1
ATOM 1545 N N . GLY B 1 20 ? -0.855 -1.065 -9.883 1 92.5 20 GLY B N 1
ATOM 1546 C CA . GLY B 1 20 ? -1.362 -0.843 -11.227 1 92.5 20 GLY B CA 1
ATOM 1547 C C . GLY B 1 20 ? -0.442 0.012 -12.078 1 92.5 20 GLY B C 1
ATOM 1548 O O . GLY B 1 20 ? -0.288 -0.235 -13.273 1 92.5 20 GLY B O 1
ATOM 1549 N N . THR B 1 21 ? 0.181 0.984 -11.508 1 88.75 21 THR B N 1
ATOM 1550 C CA . THR B 1 21 ? 1.065 1.876 -12.25 1 88.75 21 THR B CA 1
ATOM 1551 C C . THR B 1 21 ? 2.25 1.107 -12.82 1 88.75 21 THR B C 1
ATOM 1553 O O . THR B 1 21 ? 2.572 1.246 -14.008 1 88.75 21 THR B O 1
ATOM 1556 N N . ALA B 1 22 ? 2.84 0.336 -12.023 1 92.19 22 ALA B N 1
ATOM 1557 C CA . ALA B 1 22 ? 3.98 -0.464 -12.461 1 92.19 22 ALA B CA 1
ATOM 1558 C C . ALA B 1 22 ? 3.559 -1.502 -13.5 1 92.19 22 ALA B C 1
ATOM 1560 O O . ALA B 1 22 ? 4.309 -1.795 -14.43 1 92.19 22 ALA B O 1
ATOM 1561 N N . ALA B 1 23 ? 2.375 -1.988 -13.32 1 96.12 23 ALA B N 1
ATOM 1562 C CA . ALA B 1 23 ? 1.871 -3.025 -14.219 1 96.12 23 ALA B CA 1
ATOM 1563 C C . ALA B 1 23 ? 1.634 -2.471 -15.617 1 96.12 23 ALA B C 1
ATOM 1565 O O . ALA B 1 23 ? 1.54 -3.229 -16.594 1 96.12 23 ALA B O 1
ATOM 1566 N N . ASN B 1 24 ? 1.562 -1.201 -15.688 1 94.62 24 ASN B N 1
ATOM 1567 C CA . ASN B 1 24 ? 1.325 -0.556 -16.969 1 94.62 24 ASN B CA 1
ATOM 1568 C C . ASN B 1 24 ? 2.588 0.118 -17.5 1 94.62 24 ASN B C 1
ATOM 1570 O O . ASN B 1 24 ? 2.525 0.915 -18.438 1 94.62 24 ASN B O 1
ATOM 1574 N N . ASN B 1 25 ? 3.67 -0.171 -16.953 1 92.75 25 ASN B N 1
ATOM 1575 C CA . ASN B 1 25 ? 4.957 0.373 -17.375 1 92.75 25 ASN B CA 1
ATOM 1576 C C . ASN B 1 25 ? 5.68 -0.578 -18.328 1 92.75 25 ASN B C 1
ATOM 1578 O O . ASN B 1 25 ? 6.211 -1.605 -17.891 1 92.75 25 ASN B O 1
ATOM 1582 N N . LYS B 1 26 ? 5.754 -0.161 -19.516 1 94.38 26 LYS B N 1
ATOM 1583 C CA . LYS B 1 26 ? 6.305 -1.007 -20.562 1 94.38 26 LYS B CA 1
ATOM 1584 C C . LYS B 1 26 ? 7.73 -1.437 -20.25 1 94.38 26 LYS B C 1
ATOM 1586 O O . LYS B 1 26 ? 8.086 -2.602 -20.422 1 94.38 26 LYS B O 1
ATOM 1591 N N . LEU B 1 27 ? 8.5 -0.553 -19.828 1 93.31 27 LEU B N 1
ATOM 1592 C CA . LEU B 1 27 ? 9.906 -0.827 -19.562 1 93.31 27 LEU B CA 1
ATOM 1593 C C . LEU B 1 27 ? 10.062 -1.883 -18.469 1 93.31 27 LEU B C 1
ATOM 1595 O O . LEU B 1 27 ? 10.898 -2.779 -18.578 1 93.31 27 LEU B O 1
ATOM 1599 N N . LEU B 1 28 ? 9.25 -1.781 -17.453 1 93.62 28 LEU B N 1
ATOM 1600 C CA . LEU B 1 28 ? 9.312 -2.742 -16.359 1 93.62 28 LEU B CA 1
ATOM 1601 C C . LEU B 1 28 ? 8.867 -4.125 -16.812 1 93.62 28 LEU B C 1
ATOM 1603 O O . LEU B 1 28 ? 9.484 -5.133 -16.453 1 93.62 28 LEU B O 1
ATOM 1607 N N . LEU B 1 29 ? 7.84 -4.141 -17.609 1 96.94 29 LEU B N 1
ATOM 1608 C CA . LEU B 1 29 ? 7.32 -5.414 -18.094 1 96.94 29 LEU B CA 1
ATOM 1609 C C . LEU B 1 29 ? 8.344 -6.117 -18.969 1 96.94 29 LEU B C 1
ATOM 1611 O O . LEU B 1 29 ? 8.578 -7.32 -18.828 1 96.94 29 LEU B O 1
ATOM 1615 N N . PHE B 1 30 ? 8.977 -5.383 -19.797 1 96.5 30 PHE B N 1
ATOM 1616 C CA . PHE B 1 30 ? 9.938 -5.965 -20.719 1 96.5 30 PHE B CA 1
ATOM 1617 C C . PHE B 1 30 ? 11.203 -6.383 -20 1 96.5 30 PHE B C 1
ATOM 1619 O O . PHE B 1 30 ? 11.766 -7.445 -20.266 1 96.5 30 PHE B O 1
ATOM 1626 N N . ALA B 1 31 ? 11.625 -5.547 -19.109 1 95.25 31 ALA B N 1
ATOM 1627 C CA . ALA B 1 31 ? 12.828 -5.852 -18.328 1 95.25 31 ALA B CA 1
ATOM 1628 C C . ALA B 1 31 ? 12.648 -7.129 -17.516 1 95.25 31 ALA B C 1
ATOM 1630 O O . ALA B 1 31 ? 13.602 -7.891 -17.328 1 95.25 31 ALA B O 1
ATOM 1631 N N . SER B 1 32 ? 11.438 -7.383 -17.109 1 96.94 32 SER B N 1
ATOM 1632 C CA . SER B 1 32 ? 11.148 -8.555 -16.281 1 96.94 32 SER B CA 1
ATOM 1633 C C . SER B 1 32 ? 10.656 -9.719 -17.125 1 96.94 32 SER B C 1
ATOM 1635 O O . SER B 1 32 ? 10.289 -10.766 -16.594 1 96.94 32 SER B O 1
ATOM 1637 N N . GLN B 1 33 ? 10.516 -9.516 -18.359 1 98.12 33 GLN B N 1
ATOM 1638 C CA . GLN B 1 33 ? 10.117 -10.539 -19.328 1 98.12 33 GLN B CA 1
ATOM 1639 C C . GLN B 1 33 ? 8.75 -11.109 -18.984 1 98.12 33 GLN B C 1
ATOM 1641 O O . GLN B 1 33 ? 8.555 -12.328 -19 1 98.12 33 GLN B O 1
ATOM 1646 N N . ILE B 1 34 ? 7.902 -10.234 -18.703 1 98.62 34 ILE B N 1
ATOM 1647 C CA . ILE B 1 34 ? 6.535 -10.625 -18.375 1 98.62 34 ILE B CA 1
ATOM 1648 C C . ILE B 1 34 ? 5.82 -11.102 -19.641 1 98.62 34 ILE B C 1
ATOM 1650 O O . ILE B 1 34 ? 5.891 -10.461 -20.688 1 98.62 34 ILE B O 1
ATOM 1654 N N . THR B 1 35 ? 5.121 -12.18 -19.484 1 98.88 35 THR B N 1
ATOM 1655 C CA . THR B 1 35 ? 4.398 -12.719 -20.625 1 98.88 35 THR B CA 1
ATOM 1656 C C . THR B 1 35 ? 2.9 -12.758 -20.359 1 98.88 35 THR B C 1
ATOM 1658 O O . THR B 1 35 ? 2.1 -12.961 -21.266 1 98.88 35 THR B O 1
ATOM 1661 N N . ALA B 1 36 ? 2.482 -12.617 -19.172 1 98.88 36 ALA B N 1
ATOM 1662 C CA . ALA B 1 36 ? 1.075 -12.586 -18.781 1 98.88 36 ALA B CA 1
ATOM 1663 C C . ALA B 1 36 ? 0.837 -11.586 -17.656 1 98.88 36 ALA B C 1
ATOM 1665 O O . ALA B 1 36 ? 1.649 -11.477 -16.734 1 98.88 36 ALA B O 1
ATOM 1666 N N . VAL B 1 37 ? -0.243 -10.844 -17.75 1 98.88 37 VAL B N 1
ATOM 1667 C CA . VAL B 1 37 ? -0.647 -9.891 -16.719 1 98.88 37 VAL B CA 1
ATOM 1668 C C . VAL B 1 37 ? -2.049 -10.234 -16.219 1 98.88 37 VAL B C 1
ATOM 1670 O O . VAL B 1 37 ? -2.967 -10.438 -17.016 1 98.88 37 VAL B O 1
ATOM 1673 N N . ILE B 1 38 ? -2.209 -10.328 -14.914 1 98.88 38 ILE B N 1
ATOM 1674 C CA . ILE B 1 38 ? -3.518 -10.523 -14.297 1 98.88 38 ILE B CA 1
ATOM 1675 C C . ILE B 1 38 ? -3.889 -9.281 -13.484 1 98.88 38 ILE B C 1
ATOM 1677 O O . ILE B 1 38 ? -3.244 -8.977 -12.477 1 98.88 38 ILE B O 1
ATOM 1681 N N . ASN B 1 39 ? -4.848 -8.633 -13.93 1 98.56 39 ASN B N 1
ATOM 1682 C CA . ASN B 1 39 ? -5.379 -7.422 -13.312 1 98.56 39 ASN B CA 1
ATOM 1683 C C . ASN B 1 39 ? -6.574 -7.73 -12.414 1 98.56 39 ASN B C 1
ATOM 1685 O O . ASN B 1 39 ? -7.652 -8.062 -12.906 1 98.56 39 ASN B O 1
ATOM 1689 N N . VAL B 1 40 ? -6.406 -7.535 -11.086 1 98.19 40 VAL B N 1
ATOM 1690 C CA . VAL B 1 40 ? -7.449 -7.848 -10.117 1 98.19 40 VAL B CA 1
ATOM 1691 C C . VAL B 1 40 ? -7.977 -6.559 -9.492 1 98.19 40 VAL B C 1
ATOM 1693 O O . VAL B 1 40 ? -7.734 -6.293 -8.312 1 98.19 40 VAL B O 1
ATOM 1696 N N . SER B 1 41 ? -8.719 -5.836 -10.25 1 95.19 41 SER B N 1
ATOM 1697 C CA . SER B 1 41 ? -9.25 -4.551 -9.812 1 95.19 41 SER B CA 1
ATOM 1698 C C . SER B 1 41 ? -10.344 -4.055 -10.75 1 95.19 41 SER B C 1
ATOM 1700 O O . SER B 1 41 ? -10.438 -4.504 -11.891 1 95.19 41 SER B O 1
ATOM 1702 N N . VAL B 1 42 ? -11.156 -3.23 -10.234 1 94.06 42 VAL B N 1
ATOM 1703 C CA . VAL B 1 42 ? -12.18 -2.602 -11.062 1 94.06 42 VAL B CA 1
ATOM 1704 C C . VAL B 1 42 ? -11.664 -1.271 -11.602 1 94.06 42 VAL B C 1
ATOM 1706 O O . VAL B 1 42 ? -12.062 -0.84 -12.688 1 94.06 42 VAL B O 1
ATOM 1709 N N . GLU B 1 43 ? -10.695 -0.67 -10.938 1 87.81 43 GLU B N 1
ATOM 1710 C CA . GLU B 1 43 ? -10.391 0.738 -11.172 1 87.81 43 GLU B CA 1
ATOM 1711 C C . GLU B 1 43 ? -9.172 0.896 -12.062 1 87.81 43 GLU B C 1
ATOM 1713 O O . GLU B 1 43 ? -8.906 1.983 -12.586 1 87.81 43 GLU B O 1
ATOM 1718 N N . VAL B 1 44 ? -8.359 -0.101 -12.25 1 91.94 44 VAL B N 1
ATOM 1719 C CA . VAL B 1 44 ? -7.133 0.035 -13.023 1 91.94 44 VAL B CA 1
ATOM 1720 C C . VAL B 1 44 ? -7.375 -0.432 -14.461 1 91.94 44 VAL B C 1
ATOM 1722 O O . VAL B 1 44 ? -7.766 -1.58 -14.688 1 91.94 44 VAL B O 1
ATOM 1725 N N . VAL B 1 45 ? -7.082 0.405 -15.359 1 92.25 45 VAL B N 1
ATOM 1726 C CA . VAL B 1 45 ? -7.199 0.086 -16.781 1 92.25 45 VAL B CA 1
ATOM 1727 C C . VAL B 1 45 ? -5.871 -0.459 -17.297 1 92.25 45 VAL B C 1
ATOM 1729 O O . VAL B 1 45 ? -4.816 0.133 -17.062 1 92.25 45 VAL B O 1
ATOM 1732 N N . ASN B 1 46 ? -5.961 -1.482 -18.047 1 95.25 46 ASN B N 1
ATOM 1733 C CA . ASN B 1 46 ? -4.746 -2.08 -18.594 1 95.25 46 ASN B CA 1
ATOM 1734 C C . ASN B 1 46 ? -4.234 -1.306 -19.797 1 95.25 46 ASN B C 1
ATOM 1736 O O . ASN B 1 46 ? -5.023 -0.843 -20.625 1 95.25 46 ASN B O 1
ATOM 1740 N N . THR B 1 47 ? -2.98 -1.134 -19.812 1 94.31 47 THR B N 1
ATOM 1741 C CA . THR B 1 47 ? -2.314 -0.856 -21.078 1 94.31 47 THR B CA 1
ATOM 1742 C C . THR B 1 47 ? -1.84 -2.15 -21.734 1 94.31 47 THR B C 1
ATOM 1744 O O . THR B 1 47 ? -1.088 -2.918 -21.125 1 94.31 47 THR B O 1
ATOM 1747 N N . PHE B 1 48 ? -2.232 -2.381 -22.969 1 96.94 48 PHE B N 1
ATOM 1748 C CA . PHE B 1 48 ? -1.946 -3.652 -23.625 1 96.94 48 PHE B CA 1
ATOM 1749 C C . PHE B 1 48 ? -0.685 -3.553 -24.469 1 96.94 48 PHE B C 1
ATOM 1751 O O . PHE B 1 48 ? -0.558 -2.646 -25.297 1 96.94 48 PHE B O 1
ATOM 1758 N N . TYR B 1 49 ? 0.177 -4.414 -24.203 1 96.88 49 TYR B N 1
ATOM 1759 C CA . TYR B 1 49 ? 1.415 -4.48 -24.984 1 96.88 49 TYR B CA 1
ATOM 1760 C C . TYR B 1 49 ? 1.482 -5.77 -25.781 1 96.88 49 TYR B C 1
ATOM 1762 O O . TYR B 1 49 ? 0.898 -6.785 -25.406 1 96.88 49 TYR B O 1
ATOM 1770 N N . PRO B 1 50 ? 2.217 -5.812 -26.844 1 95.62 50 PRO B N 1
ATOM 1771 C CA . PRO B 1 50 ? 2.322 -7.016 -27.672 1 95.62 50 PRO B CA 1
ATOM 1772 C C . PRO B 1 50 ? 2.977 -8.188 -26.938 1 95.62 50 PRO B C 1
ATOM 1774 O O . PRO B 1 50 ? 3.879 -7.977 -26.125 1 95.62 50 PRO B O 1
ATOM 1777 N N . ASP B 1 51 ? 2.514 -9.375 -27.172 1 95.5 51 ASP B N 1
ATOM 1778 C CA . ASP B 1 51 ? 3.107 -10.633 -26.719 1 95.5 51 ASP B CA 1
ATOM 1779 C C . ASP B 1 51 ? 2.9 -10.836 -25.219 1 95.5 51 ASP B C 1
ATOM 1781 O O . ASP B 1 51 ? 3.654 -11.57 -24.578 1 95.5 51 ASP B O 1
ATOM 1785 N N . ILE B 1 52 ? 1.969 -10.07 -24.75 1 98.31 52 ILE B N 1
ATOM 1786 C CA . ILE B 1 52 ? 1.578 -10.273 -23.359 1 98.31 52 ILE B CA 1
ATOM 1787 C C . ILE B 1 52 ? 0.096 -10.633 -23.281 1 98.31 52 ILE B C 1
ATOM 1789 O O . ILE B 1 52 ? -0.74 -9.977 -23.922 1 98.31 52 ILE B O 1
ATOM 1793 N N . HIS B 1 53 ? -0.204 -11.688 -22.578 1 98.25 53 HIS B N 1
ATOM 1794 C CA . HIS B 1 53 ? -1.587 -12.094 -22.344 1 98.25 53 HIS B CA 1
ATOM 1795 C C . HIS B 1 53 ? -2.172 -11.398 -21.125 1 98.25 53 HIS B C 1
ATOM 1797 O O . HIS B 1 53 ? -1.528 -11.336 -20.078 1 98.25 53 HIS B O 1
ATOM 1803 N N . TYR B 1 54 ? -3.369 -10.938 -21.281 1 98.5 54 TYR B N 1
ATOM 1804 C CA . TYR B 1 54 ? -3.998 -10.219 -20.172 1 98.5 54 TYR B CA 1
ATOM 1805 C C . TYR B 1 54 ? -5.25 -10.945 -19.703 1 98.5 54 TYR B C 1
ATOM 1807 O O . TYR B 1 54 ? -6.027 -11.453 -20.516 1 98.5 54 TYR B O 1
ATOM 1815 N N . MET B 1 55 ? -5.379 -11.008 -18.469 1 98.44 55 MET B N 1
ATOM 1816 C CA . MET B 1 55 ? -6.586 -11.453 -17.766 1 98.44 55 MET B CA 1
ATOM 1817 C C . MET B 1 55 ? -7.074 -10.383 -16.797 1 98.44 55 MET B C 1
ATOM 1819 O O . MET B 1 55 ? -6.27 -9.758 -16.109 1 98.44 55 MET B O 1
ATOM 1823 N N . HIS B 1 56 ? -8.352 -10.18 -16.797 1 98.5 56 HIS B N 1
ATOM 1824 C CA . HIS B 1 56 ? -8.93 -9.156 -15.938 1 98.5 56 HIS B CA 1
ATOM 1825 C C . HIS B 1 56 ? -9.992 -9.742 -15.016 1 98.5 56 HIS B C 1
ATOM 1827 O O . HIS B 1 56 ? -10.914 -10.414 -15.477 1 98.5 56 HIS B O 1
ATOM 1833 N N . ILE B 1 57 ? -9.836 -9.539 -13.773 1 98.38 57 ILE B N 1
ATOM 1834 C CA . ILE B 1 57 ? -10.789 -9.93 -12.734 1 98.38 57 ILE B CA 1
ATOM 1835 C C . ILE B 1 57 ? -11.297 -8.688 -12.016 1 98.38 57 ILE B C 1
ATOM 1837 O O . ILE B 1 57 ? -10.672 -8.219 -11.062 1 98.38 57 ILE B O 1
ATOM 1841 N N . PRO B 1 58 ? -12.461 -8.18 -12.438 1 97.5 58 PRO B N 1
ATOM 1842 C CA . PRO B 1 58 ? -12.977 -6.934 -11.859 1 97.5 58 PRO B CA 1
ATOM 1843 C C . PRO B 1 58 ? -13.617 -7.145 -10.484 1 97.5 58 PRO B C 1
ATOM 1845 O O . PRO B 1 58 ? -14.812 -7.445 -10.398 1 97.5 58 PRO B O 1
ATOM 1848 N N . ILE B 1 59 ? -12.867 -6.973 -9.461 1 95.69 59 ILE B N 1
ATOM 1849 C CA . ILE B 1 59 ? -13.344 -7.148 -8.102 1 95.69 59 ILE B CA 1
ATOM 1850 C C . ILE B 1 59 ? -12.859 -5.988 -7.23 1 95.69 59 ILE B C 1
ATOM 1852 O O . ILE B 1 59 ? -11.75 -5.488 -7.41 1 95.69 59 ILE B O 1
ATOM 1856 N N . THR B 1 60 ? -13.688 -5.582 -6.285 1 91.12 60 THR B N 1
ATOM 1857 C CA . THR B 1 60 ? -13.359 -4.484 -5.387 1 91.12 60 THR B CA 1
ATOM 1858 C C . THR B 1 60 ? -12.602 -4.996 -4.164 1 91.12 60 THR B C 1
ATOM 1860 O O . THR B 1 60 ? -12.719 -6.168 -3.805 1 91.12 60 THR B O 1
ATOM 1863 N N . ASP B 1 61 ? -11.852 -4.082 -3.576 1 91.12 61 ASP B N 1
ATOM 1864 C CA . ASP B 1 61 ? -11.141 -4.422 -2.35 1 91.12 61 ASP B CA 1
ATOM 1865 C C . ASP B 1 61 ? -11.992 -4.129 -1.118 1 91.12 61 ASP B C 1
ATOM 1867 O O . ASP B 1 61 ? -11.742 -3.156 -0.403 1 91.12 61 ASP B O 1
ATOM 1871 N N . THR B 1 62 ? -12.891 -5.039 -0.868 1 89.75 62 THR B N 1
ATOM 1872 C CA . THR B 1 62 ? -13.75 -4.969 0.307 1 89.75 62 THR B CA 1
ATOM 1873 C C . THR B 1 62 ? -13.859 -6.332 0.979 1 89.75 62 THR B C 1
ATOM 1875 O O . THR B 1 62 ? -13.805 -7.367 0.31 1 89.75 62 THR B O 1
ATOM 1878 N N . PRO B 1 63 ? -14.055 -6.297 2.277 1 91.62 63 PRO B N 1
ATOM 1879 C CA . PRO B 1 63 ? -14.094 -7.57 3 1 91.62 63 PRO B CA 1
ATOM 1880 C C . PRO B 1 63 ? -15.234 -8.477 2.533 1 91.62 63 PRO B C 1
ATOM 1882 O O . PRO B 1 63 ? -15.172 -9.695 2.725 1 91.62 63 PRO B O 1
ATOM 1885 N N . ILE B 1 64 ? -16.172 -7.938 1.895 1 93.81 64 ILE B N 1
ATOM 1886 C CA . ILE B 1 64 ? -17.328 -8.742 1.521 1 93.81 64 ILE B CA 1
ATOM 1887 C C . ILE B 1 64 ? -17.125 -9.328 0.124 1 93.81 64 ILE B C 1
ATOM 1889 O O . ILE B 1 64 ? -17.891 -10.195 -0.308 1 93.81 64 ILE B O 1
ATOM 1893 N N . SER B 1 65 ? -16.172 -8.797 -0.643 1 95.75 65 SER B N 1
ATOM 1894 C CA . SER B 1 65 ? -15.891 -9.352 -1.962 1 95.75 65 SER B CA 1
ATOM 1895 C C . SER B 1 65 ? -15.477 -10.82 -1.869 1 95.75 65 SER B C 1
ATOM 1897 O O . SER B 1 65 ? -14.742 -11.203 -0.959 1 95.75 65 SER B O 1
ATOM 1899 N N . ARG B 1 66 ? -15.922 -11.664 -2.789 1 97.75 66 ARG B N 1
ATOM 1900 C CA . ARG B 1 66 ? -15.672 -13.102 -2.775 1 97.75 66 ARG B CA 1
ATOM 1901 C C . ARG B 1 66 ? -14.461 -13.453 -3.639 1 97.75 66 ARG B C 1
ATOM 1903 O O . ARG B 1 66 ? -14.594 -14.156 -4.645 1 97.75 66 ARG B O 1
ATOM 1910 N N . LEU B 1 67 ? -13.352 -13.117 -3.186 1 98.31 67 LEU B N 1
ATOM 1911 C CA . LEU B 1 67 ? -12.109 -13.406 -3.902 1 98.31 67 LEU B CA 1
ATOM 1912 C C . LEU B 1 67 ? -11.844 -14.906 -3.943 1 98.31 67 LEU B C 1
ATOM 1914 O O . LEU B 1 67 ? -11.18 -15.391 -4.859 1 98.31 67 LEU B O 1
ATOM 1918 N N . TYR B 1 68 ? -12.383 -15.609 -3.014 1 98.75 68 TYR B N 1
ATOM 1919 C CA . TYR B 1 68 ? -12.242 -17.062 -2.885 1 98.75 68 TYR B CA 1
ATOM 1920 C C . TYR B 1 68 ? -12.578 -17.75 -4.195 1 98.75 68 TYR B C 1
ATOM 1922 O O . TYR B 1 68 ? -11.945 -18.75 -4.559 1 98.75 68 TYR B O 1
ATOM 1930 N N . ASP B 1 69 ? -13.5 -17.234 -4.863 1 98.69 69 ASP B N 1
ATOM 1931 C CA . ASP B 1 69 ? -13.992 -17.859 -6.09 1 98.69 69 ASP B CA 1
ATOM 1932 C C . ASP B 1 69 ? -12.922 -17.859 -7.176 1 98.69 69 ASP B C 1
ATOM 1934 O O . ASP B 1 69 ? -13.031 -18.578 -8.172 1 98.69 69 ASP B O 1
ATOM 1938 N N . TYR B 1 70 ? -11.875 -17.094 -6.973 1 98.81 70 TYR B N 1
ATOM 1939 C CA . TYR B 1 70 ? -10.867 -16.969 -8.016 1 98.81 70 TYR B CA 1
ATOM 1940 C C . TYR B 1 70 ? -9.547 -17.594 -7.574 1 98.81 70 TYR B C 1
ATOM 1942 O O . TYR B 1 70 ? -8.57 -17.594 -8.328 1 98.81 70 TYR B O 1
ATOM 1950 N N . PHE B 1 71 ? -9.492 -18.125 -6.387 1 98.88 71 PHE B N 1
ATOM 1951 C CA . PHE B 1 71 ? -8.242 -18.672 -5.867 1 98.88 71 PHE B CA 1
ATOM 1952 C C . PHE B 1 71 ? -7.707 -19.766 -6.781 1 98.88 71 PHE B C 1
ATOM 1954 O O . PHE B 1 71 ? -6.578 -19.688 -7.266 1 98.88 71 PHE B O 1
ATOM 1961 N N . ASP B 1 72 ? -8.586 -20.703 -7.078 1 98.88 72 ASP B N 1
ATOM 1962 C CA . ASP B 1 72 ? -8.148 -21.812 -7.914 1 98.88 72 ASP B CA 1
ATOM 1963 C C . ASP B 1 72 ? -7.863 -21.359 -9.336 1 98.88 72 ASP B C 1
ATOM 1965 O O . ASP B 1 72 ? -6.844 -21.719 -9.922 1 98.88 72 ASP B O 1
ATOM 1969 N N . LEU B 1 73 ? -8.727 -20.609 -9.859 1 98.75 73 LEU B N 1
ATOM 1970 C CA . LEU B 1 73 ? -8.617 -20.156 -11.242 1 98.75 73 LEU B CA 1
ATOM 1971 C C . LEU B 1 73 ? -7.297 -19.422 -11.469 1 98.75 73 LEU B C 1
ATOM 1973 O O . LEU B 1 73 ? -6.57 -19.734 -12.414 1 98.75 73 LEU B O 1
ATOM 1977 N N . VAL B 1 74 ? -6.965 -18.516 -10.633 1 98.88 74 VAL B N 1
ATOM 1978 C CA . VAL B 1 74 ? -5.781 -17.672 -10.805 1 98.88 74 VAL B CA 1
ATOM 1979 C C . VAL B 1 74 ? -4.523 -18.5 -10.523 1 98.88 74 VAL B C 1
ATOM 1981 O O . VAL B 1 74 ? -3.529 -18.391 -11.242 1 98.88 74 VAL B O 1
ATOM 1984 N N . ALA B 1 75 ? -4.582 -19.328 -9.461 1 98.94 75 ALA B N 1
ATOM 1985 C CA . ALA B 1 75 ? -3.443 -20.188 -9.164 1 98.94 75 ALA B CA 1
ATOM 1986 C C . ALA B 1 75 ? -3.117 -21.094 -10.344 1 98.94 75 ALA B C 1
ATOM 1988 O O . ALA B 1 75 ? -1.95 -21.25 -10.719 1 98.94 75 ALA B O 1
ATOM 1989 N N . ASP B 1 76 ? -4.137 -21.625 -10.961 1 98.88 76 ASP B N 1
ATOM 1990 C CA . ASP B 1 76 ? -3.953 -22.516 -12.109 1 98.88 76 ASP B CA 1
ATOM 1991 C C . ASP B 1 76 ? -3.365 -21.766 -13.297 1 98.88 76 ASP B C 1
ATOM 1993 O O . ASP B 1 76 ? -2.525 -22.297 -14.023 1 98.88 76 ASP B O 1
ATOM 1997 N N . ARG B 1 77 ? -3.795 -20.562 -13.492 1 98.81 77 ARG B N 1
ATOM 1998 C CA . ARG B 1 77 ? -3.287 -19.75 -14.602 1 98.81 77 ARG B CA 1
ATOM 1999 C C . ARG B 1 77 ? -1.809 -19.438 -14.414 1 98.81 77 ARG B C 1
ATOM 2001 O O . ARG B 1 77 ? -1.022 -19.531 -15.359 1 98.81 77 ARG B O 1
ATOM 2008 N N . ILE B 1 78 ? -1.464 -19.031 -13.234 1 98.81 78 ILE B N 1
ATOM 2009 C CA . ILE B 1 78 ? -0.068 -18.734 -12.938 1 98.81 78 ILE B CA 1
ATOM 2010 C C . ILE B 1 78 ? 0.794 -19.969 -13.188 1 98.81 78 ILE B C 1
ATOM 2012 O O . ILE B 1 78 ? 1.857 -19.875 -13.805 1 98.81 78 ILE B O 1
ATOM 2016 N N . HIS B 1 79 ? 0.309 -21.078 -12.734 1 98.81 79 HIS B N 1
ATOM 2017 C CA . HIS B 1 79 ? 1.032 -22.328 -12.891 1 98.81 79 HIS B CA 1
ATOM 2018 C C . HIS B 1 79 ? 1.186 -22.703 -14.367 1 98.81 79 HIS B C 1
ATOM 2020 O O . HIS B 1 79 ? 2.256 -23.141 -14.789 1 98.81 79 HIS B O 1
ATOM 2026 N N . SER B 1 80 ? 0.142 -22.562 -15.078 1 98.75 80 SER B N 1
ATOM 2027 C CA . SER B 1 80 ? 0.164 -22.875 -16.5 1 98.75 80 SER B CA 1
ATOM 2028 C C . SER B 1 80 ? 1.186 -22.016 -17.234 1 98.75 80 SER B C 1
ATOM 2030 O O . SER B 1 80 ? 1.913 -22.516 -18.094 1 98.75 80 SER B O 1
ATOM 2032 N N . VAL B 1 81 ? 1.261 -20.75 -16.938 1 98.75 81 VAL B N 1
ATOM 2033 C CA . VAL B 1 81 ? 2.219 -19.844 -17.547 1 98.75 81 VAL B CA 1
ATOM 2034 C C . VAL B 1 81 ? 3.641 -20.281 -17.203 1 98.75 81 VAL B C 1
ATOM 2036 O O . VAL B 1 81 ? 4.523 -20.266 -18.062 1 98.75 81 VAL B O 1
ATOM 2039 N N . ASP B 1 82 ? 3.82 -20.688 -15.992 1 98.62 82 ASP B N 1
ATOM 2040 C CA . ASP B 1 82 ? 5.125 -21.156 -15.539 1 98.62 82 ASP B CA 1
ATOM 2041 C C . ASP B 1 82 ? 5.555 -22.406 -16.312 1 98.62 82 ASP B C 1
ATOM 2043 O O . ASP B 1 82 ? 6.707 -22.5 -16.75 1 98.62 82 ASP B O 1
ATOM 2047 N N . LEU B 1 83 ? 4.625 -23.266 -16.5 1 98.31 83 LEU B N 1
ATOM 2048 C CA . LEU B 1 83 ? 4.906 -24.5 -17.234 1 98.31 83 LEU B CA 1
ATOM 2049 C C . LEU B 1 83 ? 5.32 -24.203 -18.672 1 98.31 83 LEU B C 1
ATOM 2051 O O . LEU B 1 83 ? 6.082 -24.969 -19.266 1 98.31 83 LEU B O 1
ATOM 2055 N N . GLN B 1 84 ? 4.898 -23.141 -19.188 1 98.06 84 GLN B N 1
ATOM 2056 C CA . GLN B 1 84 ? 5.227 -22.734 -20.547 1 98.06 84 GLN B CA 1
ATOM 2057 C C . GLN B 1 84 ? 6.449 -21.812 -20.562 1 98.06 84 GLN B C 1
ATOM 2059 O O . GLN B 1 84 ? 6.699 -21.125 -21.547 1 98.06 84 GLN B O 1
ATOM 2064 N N . GLN B 1 85 ? 7.102 -21.688 -19.406 1 98.06 85 GLN B N 1
ATOM 2065 C CA . GLN B 1 85 ? 8.312 -20.891 -19.234 1 98.06 85 GLN B CA 1
ATOM 2066 C C . GLN B 1 85 ? 8.016 -19.391 -19.359 1 98.06 85 GLN B C 1
ATOM 2068 O O . GLN B 1 85 ? 8.875 -18.625 -19.797 1 98.06 85 GLN B O 1
ATOM 2073 N N . GLY B 1 86 ? 6.793 -19.078 -19.094 1 98.69 86 GLY B N 1
ATOM 2074 C CA . GLY B 1 86 ? 6.414 -17.672 -19.031 1 98.69 86 GLY B CA 1
ATOM 2075 C C . GLY B 1 86 ? 6.504 -17.078 -17.641 1 98.69 86 GLY B C 1
ATOM 2076 O O . GLY B 1 86 ? 6.898 -17.766 -16.688 1 98.69 86 GLY B O 1
ATOM 2077 N N . ARG B 1 87 ? 6.199 -15.781 -17.594 1 98.81 87 ARG B N 1
ATOM 2078 C CA . ARG B 1 87 ? 6.203 -15.062 -16.312 1 98.81 87 ARG B CA 1
ATOM 2079 C C . ARG B 1 87 ? 4.93 -14.242 -16.141 1 98.81 87 ARG B C 1
ATOM 2081 O O . ARG B 1 87 ? 4.523 -13.516 -17.062 1 98.81 87 ARG B O 1
ATOM 2088 N N . THR B 1 88 ? 4.32 -14.398 -14.992 1 98.94 88 THR B N 1
ATOM 2089 C CA . THR B 1 88 ? 3.062 -13.719 -14.703 1 98.94 88 THR B CA 1
ATOM 2090 C C . THR B 1 88 ? 3.293 -12.523 -13.789 1 98.94 88 THR B C 1
ATOM 2092 O O . THR B 1 88 ? 4.051 -12.609 -12.82 1 98.94 88 THR B O 1
ATOM 2095 N N . LEU B 1 89 ? 2.73 -11.422 -14.172 1 98.81 89 LEU B N 1
ATOM 2096 C CA . LEU B 1 89 ? 2.59 -10.289 -13.266 1 98.81 89 LEU B CA 1
ATOM 2097 C C . LEU B 1 89 ? 1.171 -10.211 -12.719 1 98.81 89 LEU B C 1
ATOM 2099 O O . LEU B 1 89 ? 0.21 -10.102 -13.484 1 98.81 89 LEU B O 1
ATOM 2103 N N . LEU B 1 90 ? 1.043 -10.359 -11.453 1 98.81 90 LEU B N 1
ATOM 2104 C CA . LEU B 1 90 ? -0.209 -10.195 -10.727 1 98.81 90 LEU B CA 1
ATOM 2105 C C . LEU B 1 90 ? -0.289 -8.82 -10.086 1 98.81 90 LEU B C 1
ATOM 2107 O O . LEU B 1 90 ? 0.654 -8.383 -9.422 1 98.81 90 LEU B O 1
ATOM 2111 N N . HIS B 1 91 ? -1.394 -8.086 -10.344 1 97.31 91 HIS B N 1
ATOM 2112 C CA . HIS B 1 91 ? -1.457 -6.754 -9.758 1 97.31 91 HIS B CA 1
ATOM 2113 C C . HIS B 1 91 ? -2.895 -6.363 -9.438 1 97.31 91 HIS B C 1
ATOM 2115 O O . HIS B 1 91 ? -3.838 -6.992 -9.922 1 97.31 91 HIS B O 1
ATOM 2121 N N . CYS B 1 92 ? -3.047 -5.449 -8.547 1 95 92 CYS B N 1
ATOM 2122 C CA . CYS B 1 92 ? -4.266 -4.676 -8.344 1 95 92 CYS B CA 1
ATOM 2123 C C . CYS B 1 92 ? -3.977 -3.178 -8.383 1 95 92 CYS B C 1
ATOM 2125 O O . CYS B 1 92 ? -3.119 -2.729 -9.141 1 95 92 CYS B O 1
ATOM 2127 N N . ALA B 1 93 ? -4.766 -2.416 -7.668 1 89.19 93 ALA B N 1
ATOM 2128 C CA . ALA B 1 93 ? -4.52 -0.978 -7.703 1 89.19 93 ALA B CA 1
ATOM 2129 C C . ALA B 1 93 ? -3.223 -0.626 -6.98 1 89.19 93 ALA B C 1
ATOM 2131 O O . ALA B 1 93 ? -2.373 0.083 -7.523 1 89.19 93 ALA B O 1
ATOM 2132 N N . ALA B 1 94 ? -3.053 -1.229 -5.801 1 89.44 94 ALA B N 1
ATOM 2133 C CA . ALA B 1 94 ? -1.936 -0.834 -4.949 1 89.44 94 ALA B CA 1
ATOM 2134 C C . ALA B 1 94 ? -0.933 -1.975 -4.797 1 89.44 94 ALA B C 1
ATOM 2136 O O . ALA B 1 94 ? 0.203 -1.757 -4.367 1 89.44 94 ALA B O 1
ATOM 2137 N N . GLY B 1 95 ? -1.278 -3.211 -5.137 1 92.88 95 GLY B N 1
ATOM 2138 C CA . GLY B 1 95 ? -0.408 -4.344 -4.863 1 92.88 95 GLY B CA 1
ATOM 2139 C C . GLY B 1 95 ? -0.276 -4.652 -3.385 1 92.88 95 GLY B C 1
ATOM 2140 O O . GLY B 1 95 ? 0.816 -4.961 -2.906 1 92.88 95 GLY B O 1
ATOM 2141 N N . VAL B 1 96 ? -1.372 -4.625 -2.643 1 94 96 VAL B N 1
ATOM 2142 C CA . VAL B 1 96 ? -1.301 -4.711 -1.188 1 94 96 VAL B CA 1
ATOM 2143 C C . VAL B 1 96 ? -2.25 -5.797 -0.686 1 94 96 VAL B C 1
ATOM 2145 O O . VAL B 1 96 ? -1.911 -6.551 0.228 1 94 96 VAL B O 1
ATOM 2148 N N . SER B 1 97 ? -3.414 -5.957 -1.294 1 94.44 97 SER B N 1
ATOM 2149 C CA . SER B 1 97 ? -4.473 -6.754 -0.686 1 94.44 97 SER B CA 1
ATOM 2150 C C . SER B 1 97 ? -5.008 -7.801 -1.659 1 94.44 97 SER B C 1
ATOM 2152 O O . SER B 1 97 ? -4.707 -8.992 -1.527 1 94.44 97 SER B O 1
ATOM 2154 N N . ARG B 1 98 ? -5.703 -7.391 -2.795 1 96.06 98 ARG B N 1
ATOM 2155 C CA . ARG B 1 98 ? -6.344 -8.305 -3.732 1 96.06 98 ARG B CA 1
ATOM 2156 C C . ARG B 1 98 ? -5.316 -9.211 -4.402 1 96.06 98 ARG B C 1
ATOM 2158 O O . ARG B 1 98 ? -5.418 -10.438 -4.32 1 96.06 98 ARG B O 1
ATOM 2165 N N . SER B 1 99 ? -4.363 -8.57 -5.031 1 97.88 99 SER B N 1
ATOM 2166 C CA . SER B 1 99 ? -3.34 -9.328 -5.738 1 97.88 99 SER B CA 1
ATOM 2167 C C . SER B 1 99 ? -2.484 -10.141 -4.773 1 97.88 99 SER B C 1
ATOM 2169 O O . SER B 1 99 ? -2.125 -11.281 -5.062 1 97.88 99 SER B O 1
ATOM 2171 N N . ALA B 1 100 ? -2.23 -9.531 -3.617 1 98.06 100 ALA B N 1
ATOM 2172 C CA . ALA B 1 100 ? -1.449 -10.234 -2.604 1 98.06 100 ALA B CA 1
ATOM 2173 C C . ALA B 1 100 ? -2.166 -11.5 -2.141 1 98.06 100 ALA B C 1
ATOM 2175 O O . ALA B 1 100 ? -1.538 -12.547 -1.966 1 98.06 100 ALA B O 1
ATOM 2176 N N . ALA B 1 101 ? -3.436 -11.414 -1.921 1 98.75 101 ALA B N 1
ATOM 2177 C CA . ALA B 1 101 ? -4.207 -12.57 -1.467 1 98.75 101 ALA B CA 1
ATOM 2178 C C . ALA B 1 101 ? -4.148 -13.703 -2.486 1 98.75 101 ALA B C 1
ATOM 2180 O O . ALA B 1 101 ? -3.982 -14.867 -2.117 1 98.75 101 ALA B O 1
ATOM 2181 N N . LEU B 1 102 ? -4.273 -13.367 -3.725 1 98.94 102 LEU B N 1
ATOM 2182 C CA . LEU B 1 102 ? -4.211 -14.367 -4.781 1 98.94 102 LEU B CA 1
ATOM 2183 C C . LEU B 1 102 ? -2.818 -14.977 -4.875 1 98.94 102 LEU B C 1
ATOM 2185 O O . LEU B 1 102 ? -2.672 -16.172 -5.168 1 98.94 102 LEU B O 1
ATOM 2189 N N . CYS B 1 103 ? -1.854 -14.164 -4.656 1 98.88 103 CYS B N 1
ATOM 2190 C CA . CYS B 1 103 ? -0.479 -14.641 -4.605 1 98.88 103 CYS B CA 1
ATOM 2191 C C . CYS B 1 103 ? -0.311 -15.703 -3.525 1 98.88 103 CYS B C 1
ATOM 2193 O O . CYS B 1 103 ? 0.305 -16.75 -3.762 1 98.88 103 CYS B O 1
ATOM 2195 N N . LEU B 1 104 ? -0.837 -15.477 -2.363 1 98.94 104 LEU B N 1
ATOM 2196 C CA . LEU B 1 104 ? -0.778 -16.422 -1.251 1 98.94 104 LEU B CA 1
ATOM 2197 C C . LEU B 1 104 ? -1.468 -17.734 -1.611 1 98.94 104 LEU B C 1
ATOM 2199 O O . LEU B 1 104 ? -0.941 -18.812 -1.333 1 98.94 104 LEU B O 1
ATOM 2203 N N . ALA B 1 105 ? -2.615 -17.609 -2.227 1 98.94 105 ALA B N 1
ATOM 2204 C CA . ALA B 1 105 ? -3.354 -18.797 -2.641 1 98.94 105 ALA B CA 1
ATOM 2205 C C . ALA B 1 105 ? -2.529 -19.641 -3.607 1 98.94 105 ALA B C 1
ATOM 2207 O O . ALA B 1 105 ? -2.492 -20.875 -3.49 1 98.94 105 ALA B O 1
ATOM 2208 N N . TYR B 1 106 ? -1.86 -18.984 -4.555 1 98.94 106 TYR B N 1
ATOM 2209 C CA . TYR B 1 106 ? -1.01 -19.672 -5.516 1 98.94 106 TYR B CA 1
ATOM 2210 C C . TYR B 1 106 ? 0.1 -20.453 -4.805 1 98.94 106 TYR B C 1
ATOM 2212 O O . TYR B 1 106 ? 0.349 -21.609 -5.113 1 98.94 106 TYR B O 1
ATOM 2220 N N . LEU B 1 107 ? 0.771 -19.828 -3.842 1 98.94 107 LEU B N 1
ATOM 2221 C CA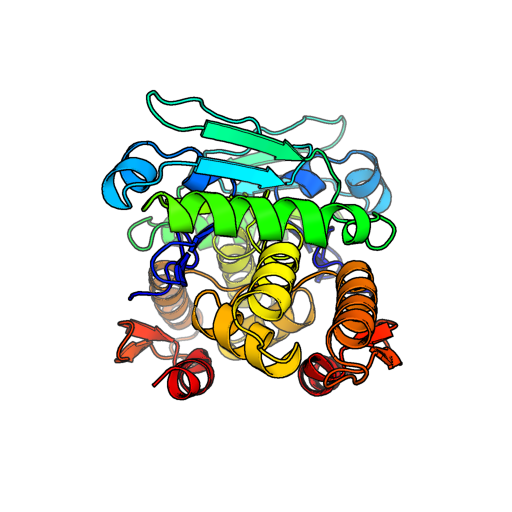 . LEU B 1 107 ? 1.884 -20.453 -3.135 1 98.94 107 LEU B CA 1
ATOM 2222 C C . LEU B 1 107 ? 1.402 -21.641 -2.311 1 98.94 107 LEU B C 1
ATOM 2224 O O . LEU B 1 107 ? 2.102 -22.656 -2.205 1 98.94 107 LEU B O 1
ATOM 2228 N N . MET B 1 108 ? 0.226 -21.484 -1.714 1 98.94 108 MET B N 1
ATOM 2229 C CA . MET B 1 108 ? -0.315 -22.625 -0.972 1 98.94 108 MET B CA 1
ATOM 2230 C C . MET B 1 108 ? -0.599 -23.797 -1.904 1 98.94 108 MET B C 1
ATOM 2232 O O . MET B 1 108 ? -0.145 -24.922 -1.656 1 98.94 108 MET B O 1
ATOM 2236 N N . LYS B 1 109 ? -1.189 -23.531 -2.949 1 98.88 109 LYS B N 1
ATOM 2237 C CA . LYS B 1 109 ? -1.681 -24.594 -3.814 1 98.88 109 LYS B CA 1
ATOM 2238 C C . LYS B 1 109 ? -0.533 -25.266 -4.566 1 98.88 109 LYS B C 1
ATOM 2240 O O . LYS B 1 109 ? -0.458 -26.5 -4.629 1 98.88 109 LYS B O 1
ATOM 2245 N N . TYR B 1 110 ? 0.431 -24.5 -5.074 1 98.88 110 TYR B N 1
ATOM 2246 C CA . TYR B 1 110 ? 1.361 -25.078 -6.031 1 98.88 110 TYR B CA 1
ATOM 2247 C C . TYR B 1 110 ? 2.766 -25.172 -5.445 1 98.88 110 TYR B C 1
ATOM 2249 O O . TYR B 1 110 ? 3.654 -25.781 -6.035 1 98.88 110 TYR B O 1
ATOM 2257 N N . HIS B 1 111 ? 3.018 -24.547 -4.281 1 98.62 111 HIS B N 1
ATOM 2258 C CA . HIS B 1 111 ? 4.316 -24.656 -3.631 1 98.62 111 HIS B CA 1
ATOM 2259 C C . HIS B 1 111 ? 4.191 -25.312 -2.262 1 98.62 111 HIS B C 1
ATOM 2261 O O . HIS B 1 111 ? 5.156 -25.359 -1.496 1 98.62 111 HIS B O 1
ATOM 2267 N N . ALA B 1 112 ? 2.973 -25.672 -1.904 1 98.56 112 ALA B N 1
ATOM 2268 C CA . ALA B 1 112 ? 2.676 -26.422 -0.681 1 98.56 112 ALA B CA 1
ATOM 2269 C C . ALA B 1 112 ? 3.113 -25.625 0.554 1 98.56 112 ALA B C 1
ATOM 2271 O O . ALA B 1 112 ? 3.559 -26.219 1.543 1 98.56 112 ALA B O 1
ATOM 2272 N N . MET B 1 113 ? 3.053 -24.359 0.509 1 98.69 113 MET B N 1
ATOM 2273 C CA . MET B 1 113 ? 3.373 -23.516 1.662 1 98.69 113 MET B CA 1
ATOM 2274 C C . MET B 1 113 ? 2.158 -23.359 2.568 1 98.69 113 MET B C 1
ATOM 2276 O O . MET B 1 113 ? 1.034 -23.203 2.084 1 98.69 113 MET B O 1
ATOM 2280 N N . SER B 1 114 ? 2.451 -23.422 3.859 1 98.81 114 SER B N 1
ATOM 2281 C CA . SER B 1 114 ? 1.383 -23.016 4.762 1 98.81 114 SER B CA 1
ATOM 2282 C C . SER B 1 114 ? 1.033 -21.547 4.57 1 98.81 114 SER B C 1
ATOM 2284 O O . SER B 1 114 ? 1.828 -20.781 4.02 1 98.81 114 SER B O 1
ATOM 2286 N N . LEU B 1 115 ? -0.146 -21.188 4.969 1 98.88 115 LEU B N 1
ATOM 2287 C CA . LEU B 1 115 ? -0.548 -19.797 4.863 1 98.88 115 LEU B CA 1
ATOM 2288 C C . LEU B 1 115 ? 0.431 -18.891 5.605 1 98.88 115 LEU B C 1
ATOM 2290 O O . LEU B 1 115 ? 0.806 -17.828 5.098 1 98.88 115 LEU B O 1
ATOM 2294 N N . LEU B 1 116 ? 0.835 -19.312 6.789 1 98.69 116 LEU B N 1
ATOM 2295 C CA . LEU B 1 116 ? 1.79 -18.562 7.598 1 98.69 116 LEU B CA 1
ATOM 2296 C C . LEU B 1 116 ? 3.102 -18.359 6.848 1 98.69 116 LEU B C 1
ATOM 2298 O O . LEU B 1 116 ? 3.607 -17.234 6.762 1 98.69 116 LEU B O 1
ATOM 2302 N N . ASN B 1 117 ? 3.631 -19.406 6.289 1 98.5 117 ASN B N 1
ATOM 2303 C CA . ASN B 1 117 ? 4.906 -19.344 5.578 1 98.5 117 ASN B CA 1
ATOM 2304 C C . ASN B 1 117 ? 4.785 -18.562 4.273 1 98.5 117 ASN B C 1
ATOM 2306 O O . ASN B 1 117 ? 5.695 -17.828 3.898 1 98.5 117 ASN B O 1
ATOM 2310 N N . ALA B 1 118 ? 3.684 -18.75 3.574 1 98.75 118 ALA B N 1
ATOM 2311 C CA . ALA B 1 118 ? 3.455 -18 2.34 1 98.75 118 ALA B CA 1
ATOM 2312 C C . ALA B 1 118 ? 3.42 -16.5 2.607 1 98.75 118 ALA B C 1
ATOM 2314 O O . ALA B 1 118 ? 4.039 -15.727 1.88 1 98.75 118 ALA B O 1
ATOM 2315 N N . HIS B 1 119 ? 2.703 -16.141 3.611 1 98.25 119 HIS B N 1
ATOM 2316 C CA . HIS B 1 119 ? 2.617 -14.727 3.961 1 98.25 119 HIS B CA 1
ATOM 2317 C C . HIS B 1 119 ? 3.988 -14.164 4.312 1 98.25 119 HIS B C 1
ATOM 2319 O O . HIS B 1 119 ? 4.344 -13.07 3.869 1 98.25 119 HIS B O 1
ATOM 2325 N N . ALA B 1 120 ? 4.723 -14.906 5.133 1 96 120 ALA B N 1
ATOM 2326 C CA . ALA B 1 120 ? 6.062 -14.461 5.504 1 96 120 ALA B CA 1
ATOM 2327 C C . ALA B 1 120 ? 6.938 -14.266 4.27 1 96 120 ALA B C 1
ATOM 2329 O O . ALA B 1 120 ? 7.668 -13.273 4.172 1 96 120 ALA B O 1
ATOM 2330 N N . TRP B 1 121 ? 6.852 -15.164 3.365 1 96.19 121 TRP B N 1
ATOM 2331 C CA . TRP B 1 121 ? 7.648 -15.109 2.145 1 96.19 121 TRP B CA 1
ATOM 2332 C C . TRP B 1 121 ? 7.27 -13.898 1.301 1 96.19 121 TRP B C 1
ATOM 2334 O O . TRP B 1 121 ? 8.133 -13.109 0.915 1 96.19 121 TRP B O 1
ATOM 2344 N N . VAL B 1 122 ? 5.945 -13.68 1.051 1 96.75 122 VAL B N 1
ATOM 2345 C CA . VAL B 1 122 ? 5.508 -12.57 0.209 1 96.75 122 VAL B CA 1
ATOM 2346 C C . VAL B 1 122 ? 5.82 -11.242 0.896 1 96.75 122 VAL B C 1
ATOM 2348 O O . VAL B 1 122 ? 6.203 -10.273 0.239 1 96.75 122 VAL B O 1
ATOM 2351 N N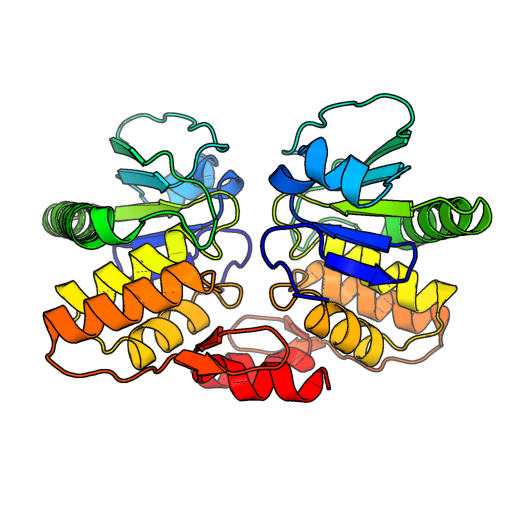 . LYS B 1 123 ? 5.648 -11.234 2.172 1 93.56 123 LYS B N 1
ATOM 2352 C CA . LYS B 1 123 ? 5.961 -10.023 2.934 1 93.56 123 LYS B CA 1
ATOM 2353 C C . LYS B 1 123 ? 7.438 -9.664 2.812 1 93.56 123 LYS B C 1
ATOM 2355 O O . LYS B 1 123 ? 7.797 -8.484 2.785 1 93.56 123 LYS B O 1
ATOM 2360 N N . SER B 1 124 ? 8.297 -10.625 2.771 1 91.25 124 SER B N 1
ATOM 2361 C CA . SER B 1 124 ? 9.727 -10.383 2.611 1 91.25 124 SER B CA 1
ATOM 2362 C C . SER B 1 124 ? 10.039 -9.828 1.226 1 91.25 124 SER B C 1
ATOM 2364 O O . SER B 1 124 ? 10.984 -9.062 1.058 1 91.25 124 SER B O 1
ATOM 2366 N N . CYS B 1 125 ? 9.25 -10.188 0.279 1 92.69 125 CYS B N 1
ATOM 2367 C CA . CYS B 1 125 ? 9.438 -9.734 -1.094 1 92.69 125 CYS B CA 1
ATOM 2368 C C . CYS B 1 125 ? 8.797 -8.367 -1.312 1 92.69 125 CYS B C 1
ATOM 2370 O O . CYS B 1 125 ? 9.289 -7.559 -2.096 1 92.69 125 CYS B O 1
ATOM 2372 N N . ARG B 1 126 ? 7.715 -8.141 -0.6 1 92.75 126 ARG B N 1
ATOM 2373 C CA . ARG B 1 126 ? 6.926 -6.922 -0.706 1 92.75 126 ARG B CA 1
ATOM 2374 C C . ARG B 1 126 ? 6.336 -6.531 0.646 1 92.75 126 ARG B C 1
ATOM 2376 O O . ARG B 1 126 ? 5.168 -6.812 0.925 1 92.75 126 ARG B O 1
ATOM 2383 N N . PRO B 1 127 ? 7.016 -5.766 1.364 1 90.25 127 PRO B N 1
ATOM 2384 C CA . PRO B 1 127 ? 6.707 -5.535 2.779 1 90.25 127 PRO B CA 1
ATOM 2385 C C . PRO B 1 127 ? 5.379 -4.816 2.986 1 90.25 127 PRO B C 1
ATOM 2387 O O . PRO B 1 127 ? 4.871 -4.758 4.109 1 90.25 127 PRO B O 1
ATOM 2390 N N . ILE B 1 128 ? 4.773 -4.332 1.987 1 90.69 128 ILE B N 1
ATOM 2391 C CA . ILE B 1 128 ? 3.582 -3.508 2.17 1 90.69 128 ILE B CA 1
ATOM 2392 C C . ILE B 1 128 ? 2.33 -4.367 2.006 1 90.69 128 ILE B C 1
ATOM 2394 O O . ILE B 1 128 ? 1.207 -3.865 2.1 1 90.69 128 ILE B O 1
ATOM 2398 N N . ILE B 1 129 ? 2.451 -5.641 1.78 1 94.25 129 ILE B N 1
ATOM 2399 C CA . ILE B 1 129 ? 1.26 -6.457 1.569 1 94.25 129 ILE B CA 1
ATOM 2400 C C . ILE B 1 129 ? 0.448 -6.527 2.861 1 94.25 129 ILE B C 1
ATOM 2402 O O . ILE B 1 129 ? 1.013 -6.566 3.955 1 94.25 129 ILE B O 1
ATOM 2406 N N . ARG B 1 130 ? -0.855 -6.516 2.686 1 93.94 130 ARG B N 1
ATOM 2407 C CA . ARG B 1 130 ? -1.811 -6.633 3.781 1 93.94 130 ARG B CA 1
ATOM 2408 C C . ARG B 1 130 ? -3.219 -6.895 3.256 1 93.94 130 ARG B C 1
ATOM 2410 O O . ARG B 1 130 ? -4.059 -5.992 3.238 1 93.94 130 ARG B O 1
ATOM 2417 N N . PRO B 1 131 ? -3.461 -8.172 2.908 1 95.75 131 PRO B N 1
ATOM 2418 C CA . PRO B 1 131 ? -4.836 -8.469 2.498 1 95.75 131 PRO B CA 1
ATOM 2419 C C . PRO B 1 131 ? -5.871 -7.977 3.51 1 95.75 131 PRO B C 1
ATOM 2421 O O . PRO B 1 131 ? -5.621 -8.008 4.719 1 95.75 131 PRO B O 1
ATOM 2424 N N . ASN B 1 132 ? -6.988 -7.469 2.984 1 92 132 ASN B N 1
ATOM 2425 C CA . ASN B 1 132 ? -8 -7.047 3.941 1 92 132 ASN B CA 1
ATOM 2426 C C . ASN B 1 132 ? -8.531 -8.227 4.758 1 92 132 ASN B C 1
ATOM 2428 O O . ASN B 1 132 ? -8.281 -9.383 4.414 1 92 132 ASN B O 1
ATOM 2432 N N . ASN B 1 133 ? -9.305 -7.992 5.762 1 93.44 133 ASN B N 1
ATOM 2433 C CA . ASN B 1 133 ? -9.664 -9.023 6.727 1 93.44 133 ASN B CA 1
ATOM 2434 C C . ASN B 1 133 ? -10.625 -10.047 6.117 1 93.44 133 ASN B C 1
ATOM 2436 O O . ASN B 1 133 ? -10.625 -11.211 6.512 1 93.44 133 ASN B O 1
ATOM 2440 N N . GLY B 1 134 ? -11.453 -9.586 5.227 1 95.12 134 GLY B N 1
ATOM 2441 C CA . GLY B 1 134 ? -12.305 -10.531 4.52 1 95.12 134 GLY B CA 1
ATOM 2442 C C . GLY B 1 134 ? -11.516 -11.523 3.682 1 95.12 134 GLY B C 1
ATOM 2443 O O . GLY B 1 134 ? -11.836 -12.719 3.662 1 95.12 134 GLY B O 1
ATOM 2444 N N 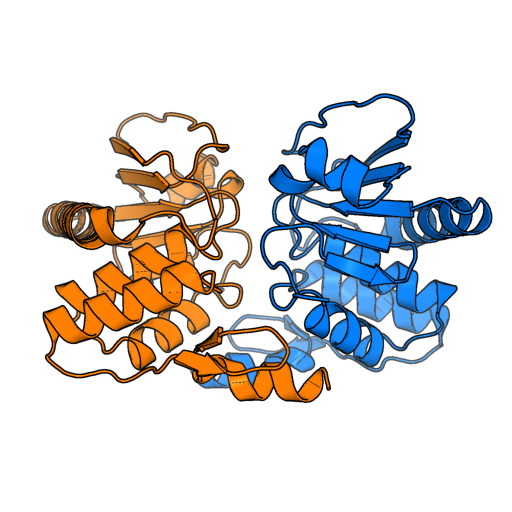. PHE B 1 135 ? -10.516 -11.039 3.029 1 97.31 135 PHE B N 1
ATOM 2445 C CA . PHE B 1 135 ? -9.664 -11.914 2.23 1 97.31 135 PHE B CA 1
ATOM 2446 C C . PHE B 1 135 ? -8.875 -12.867 3.123 1 97.31 135 PHE B C 1
ATOM 2448 O O . PHE B 1 135 ? -8.641 -14.016 2.756 1 97.31 135 PHE B O 1
ATOM 2455 N N . TRP B 1 136 ? -8.484 -12.359 4.273 1 97.44 136 TRP B N 1
ATOM 2456 C CA . TRP B 1 136 ? -7.805 -13.227 5.23 1 97.44 136 TRP B CA 1
ATOM 2457 C C . TRP B 1 136 ? -8.703 -14.383 5.645 1 97.44 136 TRP B C 1
ATOM 2459 O O . TRP B 1 136 ? -8.258 -15.531 5.707 1 97.44 136 TRP B O 1
ATOM 2469 N N . ARG B 1 137 ? -9.93 -14.125 5.902 1 98 137 ARG B N 1
ATOM 2470 C CA . ARG B 1 137 ? -10.867 -15.188 6.254 1 98 137 ARG B 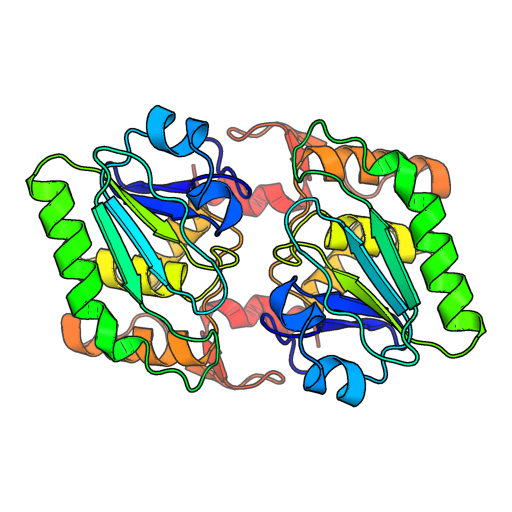CA 1
ATOM 2471 C C . ARG B 1 137 ? -10.977 -16.219 5.137 1 98 137 ARG B C 1
ATOM 2473 O O . ARG B 1 137 ? -10.984 -17.422 5.398 1 98 137 ARG B O 1
ATOM 2480 N N . GLN B 1 138 ? -11.031 -15.734 4 1 98.75 138 GLN B N 1
ATOM 2481 C CA . GLN B 1 138 ? -11.125 -16.609 2.836 1 98.75 138 GLN B CA 1
ATOM 2482 C C . GLN B 1 138 ? -9.852 -17.438 2.664 1 98.75 138 GLN B C 1
ATOM 2484 O O . GLN B 1 138 ? -9.906 -18.609 2.301 1 98.75 138 GLN B O 1
ATOM 2489 N N . LEU B 1 139 ? -8.719 -16.828 2.943 1 98.88 139 LEU B N 1
ATOM 2490 C CA . LEU B 1 139 ? -7.445 -17.531 2.855 1 98.88 139 LEU B CA 1
ATOM 2491 C C . LEU B 1 139 ? -7.355 -18.625 3.912 1 98.88 139 LEU B C 1
ATOM 2493 O O . LEU B 1 139 ? -6.852 -19.719 3.639 1 98.88 139 LEU B O 1
ATOM 2497 N N . VAL B 1 140 ? -7.793 -18.328 5.059 1 98.88 140 VAL B N 1
ATOM 2498 C CA . VAL B 1 140 ? -7.809 -19.312 6.141 1 98.88 140 VAL B CA 1
ATOM 2499 C C . VAL B 1 140 ? -8.68 -20.5 5.746 1 98.88 140 VAL B C 1
ATOM 2501 O O . VAL B 1 140 ? -8.289 -21.656 5.949 1 98.88 140 VAL B O 1
ATOM 2504 N N . GLN B 1 141 ? -9.805 -20.203 5.207 1 98.81 141 GLN B N 1
ATOM 2505 C CA . GLN B 1 141 ? -10.688 -21.25 4.719 1 98.81 141 GLN B CA 1
ATOM 2506 C C . GLN B 1 141 ? -10.008 -22.078 3.635 1 98.81 141 GLN B C 1
ATOM 2508 O O . GLN B 1 141 ? -10.117 -23.312 3.619 1 98.81 141 GLN B O 1
ATOM 2513 N N . TYR B 1 142 ? -9.391 -21.422 2.758 1 98.94 142 TYR B N 1
ATOM 2514 C CA . TYR B 1 142 ? -8.727 -22.078 1.637 1 98.94 142 TYR B CA 1
ATOM 2515 C C . TYR B 1 142 ? -7.598 -22.984 2.123 1 98.94 142 TYR B C 1
ATOM 2517 O O . TYR B 1 142 ? -7.402 -24.094 1.599 1 98.94 142 TYR B O 1
ATOM 2525 N N . GLU B 1 143 ? -6.812 -22.516 3.09 1 98.94 143 GLU B N 1
ATOM 2526 C CA . GLU B 1 143 ? -5.758 -23.344 3.66 1 98.94 143 GLU B CA 1
ATOM 2527 C C . GLU B 1 143 ? -6.32 -24.656 4.203 1 98.94 143 GLU B C 1
ATOM 2529 O O . GLU B 1 143 ? -5.738 -25.719 3.992 1 98.94 143 GLU B O 1
ATOM 2534 N N . TYR B 1 144 ? -7.406 -24.547 4.883 1 98.81 144 TYR B N 1
ATOM 2535 C CA . TYR B 1 144 ? -8.031 -25.734 5.441 1 98.81 144 TYR B CA 1
ATOM 2536 C C . TYR B 1 144 ? -8.469 -26.688 4.336 1 98.81 144 TYR B C 1
ATOM 2538 O O . TYR B 1 144 ? -8.328 -27.906 4.461 1 98.81 144 TYR B O 1
ATOM 2546 N N . LYS B 1 145 ? -9.008 -26.156 3.404 1 98.75 145 LYS B N 1
ATOM 2547 C CA . LYS B 1 145 ? -9.445 -26.953 2.268 1 98.75 145 LYS B CA 1
ATOM 2548 C C . LYS B 1 145 ? -8.273 -27.734 1.668 1 98.75 145 LYS B C 1
ATOM 2550 O O . LYS B 1 145 ? -8.414 -28.906 1.326 1 98.75 145 LYS B O 1
ATOM 2555 N N . LEU B 1 146 ? -7.168 -27.109 1.524 1 98.75 146 LEU B N 1
ATOM 2556 C CA . LEU B 1 146 ? -6.016 -27.703 0.851 1 98.75 146 LEU B CA 1
ATOM 2557 C C . LEU B 1 146 ? -5.316 -28.703 1.758 1 98.75 146 LEU B C 1
ATOM 2559 O O . LEU B 1 146 ? -4.852 -29.75 1.292 1 98.75 146 LEU B O 1
ATOM 2563 N N . PHE B 1 147 ? -5.238 -28.359 3.074 1 98.56 147 PHE B N 1
ATOM 2564 C CA . PHE B 1 147 ? -4.281 -29.078 3.902 1 98.56 147 PHE B CA 1
ATOM 2565 C C . PHE B 1 147 ? -4.98 -29.734 5.086 1 98.56 147 PHE B C 1
ATOM 2567 O O . PHE B 1 147 ? -4.387 -30.562 5.781 1 98.56 147 PHE B O 1
ATOM 2574 N N . GLY B 1 148 ? -6.172 -29.375 5.363 1 98.31 148 GLY B N 1
ATOM 2575 C CA . GLY B 1 148 ? -6.902 -29.938 6.488 1 98.31 148 GLY B CA 1
ATOM 2576 C C . GLY B 1 148 ? -6.508 -29.328 7.82 1 98.31 148 GLY B C 1
ATOM 2577 O O . GLY B 1 148 ? -6.855 -29.859 8.875 1 98.31 148 GLY B O 1
ATOM 2578 N N . THR B 1 149 ? -5.699 -28.281 7.781 1 98.31 149 THR B N 1
ATOM 2579 C CA . THR B 1 149 ? -5.254 -27.578 8.977 1 98.31 149 THR B CA 1
ATOM 2580 C C . THR B 1 149 ? -5.074 -26.094 8.695 1 98.31 149 THR B C 1
ATOM 2582 O O . THR B 1 149 ? -5.086 -25.672 7.539 1 98.31 149 THR B O 1
ATOM 2585 N N . ASN B 1 150 ? -5.027 -25.328 9.789 1 98.56 150 ASN B N 1
ATOM 2586 C CA . ASN B 1 150 ? -4.785 -23.891 9.688 1 98.56 150 ASN B CA 1
ATOM 2587 C C . ASN B 1 150 ? -3.557 -23.484 10.492 1 98.56 150 ASN B C 1
ATOM 2589 O O . ASN B 1 150 ? -3.357 -23.938 11.609 1 98.56 150 ASN B O 1
ATOM 2593 N N . THR B 1 151 ? -2.795 -22.641 9.891 1 98.75 151 THR B N 1
ATOM 2594 C CA . THR B 1 151 ? -1.624 -22.094 10.57 1 98.75 151 THR B CA 1
ATOM 2595 C C . THR B 1 151 ? -1.858 -20.656 10.992 1 98.75 151 THR B C 1
ATOM 2597 O O . THR B 1 151 ? -1.056 -20.078 11.727 1 98.75 151 THR B O 1
ATOM 2600 N N . VAL B 1 152 ? -2.881 -20.016 10.516 1 98.56 152 VAL B N 1
ATOM 2601 C CA . VAL B 1 152 ? -3.326 -18.688 10.883 1 98.56 152 VAL B CA 1
ATOM 2602 C C . VAL B 1 152 ? -4.777 -18.734 11.359 1 98.56 152 VAL B C 1
ATOM 2604 O O . VAL B 1 152 ? -5.59 -19.484 10.812 1 98.56 152 VAL B O 1
ATOM 2607 N N . ARG B 1 153 ? -5.113 -18 12.391 1 97.69 153 ARG B N 1
ATOM 2608 C CA . ARG B 1 153 ? -6.473 -17.922 12.922 1 97.69 153 ARG B CA 1
ATOM 2609 C C . ARG B 1 153 ? -6.93 -16.469 13.023 1 97.69 153 ARG B C 1
ATOM 2611 O O . ARG B 1 153 ? -6.133 -15.578 13.344 1 97.69 153 ARG B O 1
ATOM 2618 N N . MET B 1 154 ? -8.172 -16.328 12.703 1 96.94 154 MET B N 1
ATOM 2619 C CA . MET B 1 154 ? -8.758 -15 12.922 1 96.94 154 MET B CA 1
ATOM 2620 C C . MET B 1 154 ? -9.07 -14.789 14.398 1 96.94 154 MET B C 1
ATOM 2622 O O . MET B 1 154 ? -9.664 -15.656 15.047 1 96.94 154 MET B O 1
ATOM 2626 N N . VAL B 1 155 ? -8.719 -13.586 14.938 1 95.56 155 VAL B N 1
ATOM 2627 C CA . VAL B 1 155 ? -8.93 -13.305 16.359 1 95.56 155 VAL B CA 1
ATOM 2628 C C . VAL B 1 155 ? -9.602 -11.945 16.531 1 95.56 155 VAL B C 1
ATOM 2630 O O . VAL B 1 155 ? -9.469 -11.07 15.664 1 95.56 155 VAL B O 1
ATOM 2633 N N . ASN B 1 156 ? -10.273 -11.766 17.625 1 90.94 156 ASN B N 1
ATOM 2634 C CA . ASN B 1 156 ? -10.922 -10.492 17.953 1 90.94 156 ASN B CA 1
ATOM 2635 C C . ASN B 1 156 ? -9.906 -9.453 18.406 1 90.94 156 ASN B C 1
ATOM 2637 O O . ASN B 1 156 ? -8.945 -9.781 19.109 1 90.94 156 ASN B O 1
ATOM 2641 N N . SER B 1 157 ? -10.117 -8.219 17.891 1 84.31 157 SER B N 1
ATOM 2642 C CA . SER B 1 157 ? -9.328 -7.066 18.297 1 84.31 157 SER B CA 1
ATOM 2643 C C . SER B 1 157 ? -10.195 -5.816 18.406 1 84.31 157 SER B C 1
ATOM 2645 O O . SER B 1 157 ? -11.352 -5.816 18 1 84.31 157 SER B O 1
ATOM 2647 N N . PRO B 1 158 ? -9.664 -4.809 19.047 1 77 158 PRO B N 1
ATOM 2648 C CA . PRO B 1 158 ? -10.422 -3.557 19.078 1 77 158 PRO B CA 1
ATOM 2649 C C . PRO B 1 158 ? -10.742 -3.029 17.672 1 77 158 PRO B C 1
ATOM 2651 O O . PRO B 1 158 ? -11.664 -2.232 17.516 1 77 158 PRO B O 1
ATOM 2654 N N . LEU B 1 159 ? -10.055 -3.562 16.656 1 73.56 159 LEU B N 1
ATOM 2655 C CA . LEU B 1 159 ? -10.258 -3.137 15.281 1 73.56 159 LEU B CA 1
ATOM 2656 C C . LEU B 1 159 ? -11.125 -4.141 14.523 1 73.56 159 LEU B C 1
ATOM 2658 O O . LEU B 1 159 ? -11.305 -4.023 13.312 1 73.56 159 LEU B O 1
ATOM 2662 N N . GLY B 1 160 ? -11.602 -5.117 15.211 1 82 160 GLY B N 1
ATOM 2663 C CA . GLY B 1 160 ? -12.367 -6.172 14.578 1 82 160 GLY B CA 1
ATOM 2664 C C . GLY B 1 160 ? -11.617 -7.484 14.469 1 82 160 GLY B C 1
ATOM 2665 O O . GLY B 1 160 ? -10.656 -7.715 15.211 1 82 160 GLY B O 1
ATOM 2666 N N . LEU B 1 161 ? -12.141 -8.312 13.609 1 90.06 161 LEU B N 1
ATOM 2667 C CA . LEU B 1 161 ? -11.508 -9.602 13.398 1 90.06 161 LEU B CA 1
ATOM 2668 C C . LEU B 1 161 ? -10.258 -9.461 12.523 1 90.06 161 LEU B C 1
ATOM 2670 O O . LEU B 1 161 ? -10.328 -8.914 11.43 1 90.06 161 LEU B O 1
ATOM 2674 N N . ILE B 1 162 ? -9.148 -9.836 13.109 1 92.19 162 ILE B N 1
ATOM 2675 C CA . ILE B 1 162 ? -7.891 -9.742 12.375 1 92.19 162 ILE B CA 1
ATOM 2676 C C . ILE B 1 162 ? -7.164 -11.086 12.43 1 92.19 162 ILE B C 1
ATOM 2678 O O . ILE B 1 162 ? -7.426 -11.906 13.32 1 92.19 162 ILE B O 1
ATOM 2682 N N . PRO B 1 163 ? -6.312 -11.359 11.43 1 95.75 163 PRO B N 1
ATOM 2683 C CA . PRO B 1 163 ? -5.453 -12.531 11.617 1 95.75 163 PRO B CA 1
ATOM 2684 C C . PRO B 1 163 ? -4.504 -12.383 12.805 1 95.75 163 PRO B C 1
ATOM 2686 O O . PRO B 1 163 ? -4.016 -11.281 13.078 1 95.75 163 PRO B O 1
ATOM 2689 N N . ASP B 1 164 ? -4.207 -13.438 13.469 1 95.75 164 ASP B N 1
ATOM 2690 C CA . ASP B 1 164 ? -3.406 -13.406 14.688 1 95.75 164 ASP B CA 1
ATOM 2691 C C . ASP B 1 164 ? -1.982 -12.938 14.398 1 95.75 164 ASP B C 1
ATOM 2693 O O . ASP B 1 164 ? -1.276 -12.484 15.305 1 95.75 164 ASP B O 1
ATOM 2697 N N . LEU B 1 165 ? -1.616 -12.977 13.172 1 93.25 165 LEU B N 1
ATOM 2698 C CA . LEU B 1 165 ? -0.302 -12.5 12.758 1 93.25 165 LEU B CA 1
ATOM 2699 C C . LEU B 1 165 ? -0.169 -11 13.008 1 93.25 165 LEU B C 1
ATOM 2701 O O . LEU B 1 165 ? 0.944 -10.484 13.141 1 93.25 165 LEU B O 1
ATOM 2705 N N . TYR B 1 166 ? -1.313 -10.32 13.023 1 89.44 166 TYR B N 1
ATOM 2706 C CA . TYR B 1 166 ? -1.278 -8.867 13.133 1 89.44 166 TYR B CA 1
ATOM 2707 C C . TYR B 1 166 ? -1.541 -8.43 14.57 1 89.44 166 TYR B C 1
ATOM 2709 O O . TYR B 1 166 ? -1.581 -7.23 14.867 1 89.44 166 TYR B O 1
ATOM 2717 N N . GLU B 1 167 ? -1.688 -9.305 15.477 1 86.75 167 GLU B N 1
ATOM 2718 C CA . GLU B 1 167 ? -2.117 -9.008 16.844 1 86.75 167 GLU B CA 1
ATOM 2719 C C . GLU B 1 167 ? -1.132 -8.07 17.531 1 86.75 167 GLU B C 1
ATOM 2721 O O . GLU B 1 167 ? -1.54 -7.129 18.219 1 86.75 167 GLU B O 1
ATOM 2726 N N . ASN B 1 168 ? 0.156 -8.312 17.281 1 80.38 168 ASN B N 1
ATOM 2727 C CA . ASN B 1 168 ? 1.165 -7.508 17.969 1 80.38 168 ASN B CA 1
ATOM 2728 C C . ASN B 1 168 ? 1.245 -6.102 17.375 1 80.38 168 ASN B C 1
ATOM 2730 O O . ASN B 1 168 ? 1.592 -5.148 18.078 1 80.38 168 ASN B O 1
ATOM 2734 N N . GLU B 1 169 ? 0.947 -6 16.188 1 77.5 169 GLU B N 1
ATOM 2735 C CA . GLU B 1 169 ? 0.963 -4.699 15.523 1 77.5 169 GLU B CA 1
ATOM 2736 C C . GLU B 1 169 ? -0.164 -3.807 16.031 1 77.5 169 GLU B C 1
ATOM 2738 O O . GLU B 1 169 ? -0.002 -2.588 16.141 1 77.5 169 GLU B O 1
ATO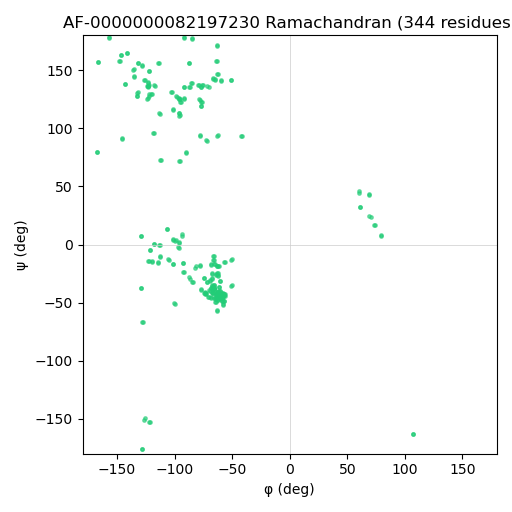M 2743 N N . VAL B 1 170 ? -1.225 -4.383 16.422 1 68.62 170 VAL B N 1
ATOM 2744 C CA . VAL B 1 170 ? -2.402 -3.625 16.828 1 68.62 170 VAL B CA 1
ATOM 2745 C C . VAL B 1 170 ? -2.305 -3.283 18.312 1 68.62 170 VAL B C 1
ATOM 2747 O O . VAL B 1 170 ? -2.852 -2.271 18.766 1 68.62 170 VAL B O 1
ATOM 2750 N N . ARG B 1 171 ? -1.69 -4.004 19.062 1 59.66 171 ARG B N 1
ATOM 2751 C CA . ARG B 1 171 ? -1.551 -3.736 20.484 1 59.66 171 ARG B CA 1
ATOM 2752 C C . ARG B 1 171 ? -0.788 -2.439 20.734 1 59.66 171 ARG B C 1
ATOM 2754 O O . ARG B 1 171 ? -1.066 -1.72 21.703 1 59.66 171 ARG B O 1
ATOM 2761 N N . ILE B 1 172 ? -0.097 -2.123 19.891 1 49.53 172 ILE B N 1
ATOM 2762 C CA . ILE B 1 172 ? 0.661 -0.896 20.109 1 49.53 172 ILE B CA 1
ATOM 2763 C C . ILE B 1 172 ? -0.239 0.315 19.875 1 49.53 172 ILE B C 1
ATOM 2765 O O . ILE B 1 172 ? 0.052 1.414 20.359 1 49.53 172 ILE B O 1
ATOM 2769 N N . MET B 1 173 ? -1.286 0.152 19.25 1 46.91 173 MET B N 1
ATOM 2770 C CA . MET B 1 173 ? -2.199 1.241 18.906 1 46.91 173 MET B CA 1
ATOM 2771 C C . MET B 1 173 ? -3.111 1.569 20.094 1 46.91 173 MET B C 1
ATOM 2773 O O . MET B 1 173 ? -3.631 2.682 20.188 1 46.91 173 MET B O 1
ATOM 2777 N N . ILE B 1 174 ? -3.281 0.601 21.109 1 41.03 174 ILE B N 1
ATOM 2778 C CA . ILE B 1 174 ? -4.109 0.8 22.297 1 41.03 174 ILE B CA 1
ATOM 2779 C C . ILE B 1 174 ? -3.238 1.236 23.469 1 41.03 174 ILE B C 1
ATOM 2781 O O . ILE B 1 174 ? -2.146 0.701 23.672 1 41.03 174 ILE B O 1
#

Secondary structure (DSSP, 8-state):
----SSSPEEEETTEEEE-HHHHT-HHHHHHTT--EEEE--SSPPPPP-TT-EEEE----SSTTS-GGGGHHHHHHHHHHHHHTT--EEEE-SSSSSHHHHHHHHHHHHHH---HHHHHHHHHHH-TT----HHHHHHHHHHHHHHHS--S--EEEETTEEEEGGGHHHHHTT-/----SSSPEEEETTEEEE-HHHHT-HHHHHHTT--EEEE--SSPPPPP-TT-EEEE----SSTTS-GGGGHHHHHHHHHHHHHTT--EEEE-SSSSSHHHHHHHHHHHHHH---HHHHHHHHHHH-TT----HHHHHHHHHHHHHHHS--S--EEEETTEEEEGGGHHHHHTT-

Sequence (348 aa):
RHPSIYGLSRITSSLYLSNGTAANNKLLLFASQITAVINVSVEVVNTFYPDIHYMHIPITDTPISRLYDYFDLVADRIHSVDLQQGRTLLHCAAGVSRSAALCLAYLMKYHAMSLLNAHAWVKSCRPIIRPNNGFWRQLVQYEYKLFGTNTVRMVNSPLGLIPDLYENEVRIMIRHPSIYGLSRITSSLYLSNGTAANNKLLLFASQITAVINVSVEVVNTFYPDIHYMHIPITDTPISRLYDYFDLVADRIHSVDLQQGRTLLHCAAGVSRSAALCLAYLMKYHAMSLLNAHAWVKSCRPIIRPNNGFWRQLVQYEYKLFGTNTVRMVNSPLGLIPDLYENEVRIMI

Radius of gyration: 19.71 Å; Cα contacts (8 Å, |Δi|>4): 667; chains: 2; bounding box: 43×57×50 Å

Solvent-accessible surface area (backbone atoms only — not comparable to full-atom values): 18646 Å² total; per-residue (Å²): 130,61,58,31,84,70,32,69,15,65,73,50,99,37,34,28,41,19,22,35,69,43,71,52,31,66,66,57,37,59,75,66,52,47,32,30,38,38,39,36,27,68,84,59,78,83,63,89,55,88,83,43,46,77,46,78,45,74,43,68,89,46,53,80,48,71,63,63,80,43,34,63,60,51,28,51,50,50,50,52,37,41,74,70,74,34,17,34,35,36,18,14,63,54,35,23,24,63,26,42,48,44,50,40,43,25,36,31,72,77,64,68,33,51,64,50,56,31,48,54,52,49,35,61,28,31,72,50,50,55,49,47,55,32,53,46,52,42,49,40,51,48,37,28,71,76,67,72,48,70,76,59,51,76,37,85,47,100,73,38,68,33,51,54,87,49,50,71,69,50,52,71,67,105,128,61,58,31,85,70,32,69,16,64,72,50,100,38,36,28,40,18,22,36,69,42,71,52,31,64,67,57,38,60,74,64,53,47,32,29,39,39,40,37,27,68,83,59,77,84,64,89,56,89,84,44,47,77,44,78,45,75,43,68,88,49,54,80,49,70,62,63,80,43,34,63,60,51,28,50,50,51,49,52,38,40,73,70,74,33,20,32,35,36,18,12,63,56,34,24,24,62,28,41,47,44,50,39,43,26,35,32,72,76,65,69,33,51,63,51,56,30,47,54,52,49,34,61,28,32,73,49,50,56,47,47,56,33,52,47,52,43,48,42,52,49,38,28,71,75,68,74,47,71,77,59,49,78,36,86,48,100,72,38,67,35,52,53,88,48,49,71,69,51,53,71,67,105

pLDDT: mean 92.83, std 11.98, range [32.31, 98.94]

Nearest PDB structures (foldseek):
  2esb-assembly1_A  TM=1.001E+00  e=8.851E-29  Homo sapiens
  2wgp-assembly1_A  TM=9.825E-01  e=2.509E-24  Homo sapiens
  6apx-assembly1_A  TM=9.719E-01  e=3.092E-17  Escherichia coli K-12
  6d65-assembly2_C  TM=9.699E-01  e=7.040E-17  Escherichia coli K-12
  2g6z-assembly1_B  TM=9.719E-01  e=2.199E-16  Homo sapiens

Foldseek 3Di:
DPLPLAEWFDLDLAETFFALVNQQDPVRCVVSQAQEEEEAAQPRDHDDDPNHHYHYHHWHQDLVTCLLVCLVVLLVVSVVCVVVVHHYYFYYHNRAASSLLSQLSNCCQPVVDASVRSVVSVCVRHVRHDHDASSVVSSQVSNCVRPVDHPWDWDQDPVGTDIPVCVVVVVVVD/DPLPLAEWFDLDLAETFFALVNQQDPVRCVVSQAQEEEEAAQPRDHDDDPNHHYHYHHWHQDLVTCLLVCLVVLLVVSVVCVVVVHHYYFYYHNRAASSLLSQLSNCCQPVVDASVRSVVSVCVRHVRHDHDASSVVSSQVSNCVRPVDHPWDWDQDPVGTHIPVCVVVVVVVD

InterPro domains:
  IPR000340 Dual specificity phosphatase, catalytic domain [PF00782] (15-143)
  IPR000387 Tyrosine-specific protein phosphatases domain [PS50056] (68-127)
  IPR016130 Protein-tyrosine phosphatase, active site [PS00383] (90-100)
  IPR020420 Atypical dual specificity phosphatase, subfamily B [PR01910] (10-26)
  IPR020420 Atypical dual specificity phosphatase, subfamily B [PR01910] (29-43)
  IPR020420 Atypical dual specificity phosphatase, subfamily B [PR01910] (54-63)
  IPR020420 Atypical dual specificity phosphatase, subfamily B [PR01910] (70-84)
  IPR020422 Dual specificity protein phosphatase domain [PS50054] (7-148)
  IPR020422 Dual specificity protein phosphatase domain [SM00195] (7-145)
  IPR029021 Protein-tyrosine phosphatase-like [G3DSA:3.90.190.10] (6-174)
  IPR029021 Protein-tyrosine phosphatase-like [SSF52799] (6-150)

Organism: NCBI:txid1825980